Protein AF-0000000069709195 (afdb_homodimer)

Radius of gyration: 18.08 Å; Cα contacts (8 Å, |Δi|>4): 293; chains: 2; bounding box: 52×52×41 Å

Sequence (230 aa):
MSQQQRPNDVSIDAIPVDIANTQSGAVKPADVPEEIRSITRGLASDQPPTNPLVVLKAARWWYIHGKGGTDPAFRWAIEWARHLATDTPSDMNQFDEFLEYLVAVGFADEKAALRMSQQQRPNDVSIDAIPVDIANTQSGAVKPADVPEEIRSITRGLASDQPPTNPLVVLKAARWWYIHGKGGTDPAFRWAIEWARHLATDTPSDMNQFDEFLEYLVAVGFADEKAALR

InterPro domains:
  IPR058326 Domain of unknown function DUF8013 [PF26043] (1-73)

Structure (mmCIF, N/CA/C/O backbone):
data_AF-0000000069709195-model_v1
#
loop_
_entity.id
_entity.type
_entity.pdbx_description
1 polymer 'Uncharacterized protein'
#
loop_
_atom_site.group_PDB
_atom_site.id
_atom_site.type_symbol
_atom_site.label_atom_id
_atom_site.label_alt_id
_atom_site.label_comp_id
_atom_site.label_asym_id
_atom_site.label_entity_id
_atom_site.label_seq_id
_atom_site.pdbx_PDB_ins_code
_atom_site.Cartn_x
_atom_site.Cartn_y
_atom_site.Cartn_z
_atom_site.occupancy
_atom_site.B_iso_or_equiv
_atom_site.auth_seq_id
_atom_site.auth_comp_id
_atom_site.auth_asym_id
_atom_site.auth_atom_id
_atom_site.pdbx_PDB_model_num
ATOM 1 N N . MET A 1 1 ? 37 -2.057 -15.078 1 20.75 1 MET A N 1
ATOM 2 C CA . MET A 1 1 ? 36.656 -2.922 -13.953 1 20.75 1 MET A CA 1
ATOM 3 C C . MET A 1 1 ? 35.281 -2.58 -13.398 1 20.75 1 MET A C 1
ATOM 5 O O . MET A 1 1 ? 35.094 -1.525 -12.789 1 20.75 1 MET A O 1
ATOM 9 N N . SER A 1 2 ? 34.125 -2.74 -14.141 1 24.84 2 SER A N 1
ATOM 10 C CA . SER A 1 2 ? 32.812 -2.16 -14.211 1 24.84 2 SER A CA 1
ATOM 11 C C . SER A 1 2 ? 31.938 -2.621 -13.039 1 24.84 2 SER A C 1
ATOM 13 O O . SER A 1 2 ? 31.828 -3.82 -12.773 1 24.84 2 SER A O 1
ATOM 15 N N . GLN A 1 3 ? 31.922 -1.801 -11.969 1 25.95 3 GLN A N 1
ATOM 16 C CA . GLN A 1 3 ? 31.266 -2.102 -10.703 1 25.95 3 GLN A CA 1
ATOM 17 C C . GLN A 1 3 ? 29.828 -2.566 -10.922 1 25.95 3 GLN A C 1
ATOM 19 O O . GLN A 1 3 ? 29 -1.815 -11.438 1 25.95 3 GLN A O 1
ATOM 24 N N . GLN A 1 4 ? 29.578 -3.828 -11.359 1 25.08 4 GLN A N 1
ATOM 25 C CA . GLN A 1 4 ? 28.328 -4.531 -11.625 1 25.08 4 GLN A CA 1
ATOM 26 C C . GLN A 1 4 ? 27.359 -4.398 -10.445 1 25.08 4 GLN A C 1
ATOM 28 O O . GLN A 1 4 ? 27.703 -4.785 -9.32 1 25.08 4 GLN A O 1
ATOM 33 N N . GLN A 1 5 ? 26.656 -3.271 -10.398 1 29.88 5 GLN A N 1
ATOM 34 C CA . GLN A 1 5 ? 25.625 -3.023 -9.406 1 29.88 5 GLN A CA 1
ATOM 35 C C . GLN A 1 5 ? 24.75 -4.258 -9.203 1 29.88 5 GLN A C 1
ATOM 37 O O . GLN A 1 5 ? 24.25 -4.836 -10.164 1 29.88 5 GLN A O 1
ATOM 42 N N . ARG A 1 6 ? 25.172 -5.051 -8.234 1 29.48 6 ARG A N 1
ATOM 43 C CA . ARG A 1 6 ? 24.578 -6.328 -7.859 1 29.48 6 ARG A CA 1
ATOM 44 C C . ARG A 1 6 ? 23.062 -6.203 -7.719 1 29.48 6 ARG A C 1
ATOM 46 O O . ARG A 1 6 ? 22.562 -5.262 -7.094 1 29.48 6 ARG A O 1
ATOM 53 N N . PRO A 1 7 ? 22.312 -6.641 -8.695 1 30.48 7 PRO A N 1
ATOM 54 C CA . PRO A 1 7 ? 20.859 -6.629 -8.805 1 30.48 7 PRO A CA 1
ATOM 55 C C . PRO A 1 7 ? 20.172 -6.957 -7.488 1 30.48 7 PRO A C 1
ATOM 57 O O . PRO A 1 7 ? 18.938 -6.867 -7.391 1 30.48 7 PRO A O 1
ATOM 60 N N . ASN A 1 8 ? 20.812 -7.695 -6.625 1 29.67 8 ASN A N 1
ATOM 61 C CA . ASN A 1 8 ? 20.094 -8.375 -5.551 1 29.67 8 ASN A CA 1
ATOM 62 C C . ASN A 1 8 ? 19.641 -7.402 -4.469 1 29.67 8 ASN A C 1
ATOM 64 O O . ASN A 1 8 ? 19.078 -7.812 -3.451 1 29.67 8 ASN A O 1
ATOM 68 N N . ASP A 1 9 ? 20.375 -6.348 -4.273 1 30.09 9 ASP A N 1
ATOM 69 C CA . ASP A 1 9 ? 20.188 -5.652 -3.006 1 30.09 9 ASP A CA 1
ATOM 70 C C . ASP A 1 9 ? 18.828 -4.961 -2.955 1 30.09 9 ASP A C 1
ATOM 72 O O . ASP A 1 9 ? 18.703 -3.775 -3.273 1 30.09 9 ASP A O 1
ATOM 76 N N . VAL A 1 10 ? 17.922 -5.391 -3.717 1 30.78 10 VAL A N 1
ATOM 77 C CA . VAL A 1 10 ? 16.609 -4.805 -3.504 1 30.78 10 VAL A CA 1
ATOM 78 C C . VAL A 1 10 ? 16.266 -4.828 -2.016 1 30.78 10 VAL A C 1
ATOM 80 O O . VAL A 1 10 ? 16.109 -5.902 -1.425 1 30.78 10 VAL A O 1
ATOM 83 N N . SER A 1 11 ? 16.766 -4.027 -1.184 1 25.86 11 SER A N 1
ATOM 84 C CA . SER A 1 11 ? 16.578 -3.842 0.253 1 25.86 11 SER A CA 1
ATOM 85 C C . SER A 1 11 ? 15.102 -3.842 0.631 1 25.86 11 SER A C 1
ATOM 87 O O . SER A 1 11 ? 14.359 -2.93 0.259 1 25.86 11 SER A O 1
ATOM 89 N N . ILE A 1 12 ? 14.406 -4.988 0.585 1 34.91 12 ILE A N 1
ATOM 90 C CA . ILE A 1 12 ? 13.133 -5.191 1.258 1 34.91 12 ILE A CA 1
ATOM 91 C C . ILE A 1 12 ? 13.117 -4.43 2.582 1 34.91 12 ILE A C 1
ATOM 93 O O . ILE A 1 12 ? 13.969 -4.66 3.445 1 34.91 12 ILE A O 1
ATOM 97 N N . ASP A 1 13 ? 12.758 -3.215 2.609 1 36.62 13 ASP A N 1
ATOM 98 C CA . ASP A 1 13 ? 12.68 -2.359 3.789 1 36.62 13 ASP A CA 1
ATOM 99 C C . ASP A 1 13 ? 12.219 -3.152 5.012 1 36.62 13 ASP A C 1
ATOM 101 O O . ASP A 1 13 ? 11.219 -3.863 4.957 1 36.62 13 ASP A O 1
ATOM 105 N N . ALA A 1 14 ? 13.164 -3.545 5.766 1 39.56 14 ALA A N 1
ATOM 106 C CA . ALA A 1 14 ? 12.961 -4.199 7.055 1 39.56 14 ALA A CA 1
ATOM 107 C C . ALA A 1 14 ? 11.773 -3.59 7.801 1 39.56 14 ALA A C 1
ATOM 109 O O . ALA A 1 14 ? 11.703 -2.371 7.973 1 39.56 14 ALA A O 1
ATOM 110 N N . ILE A 1 15 ? 10.516 -4.133 7.547 1 41.97 15 ILE A N 1
ATOM 111 C CA . ILE A 1 15 ? 9.375 -3.744 8.367 1 41.97 15 ILE A CA 1
ATOM 112 C C . ILE A 1 15 ? 9.797 -3.648 9.836 1 41.97 15 ILE A C 1
ATOM 114 O O . ILE A 1 15 ? 10.297 -4.621 10.406 1 41.97 15 ILE 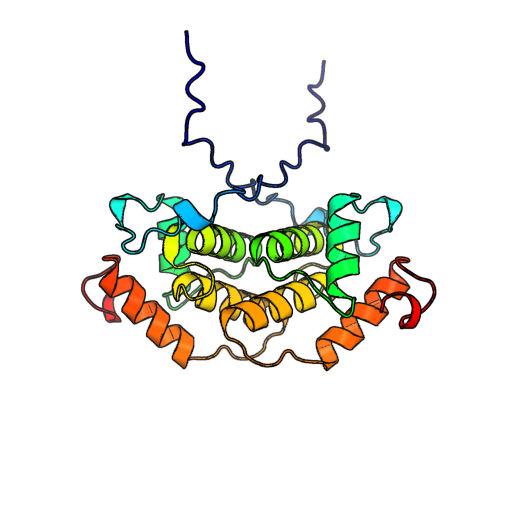A O 1
ATOM 118 N N . PRO A 1 16 ? 10.086 -2.561 10.422 1 41.94 16 PRO A N 1
ATOM 119 C CA . PRO A 1 16 ? 10.422 -2.516 11.844 1 41.94 16 PRO A CA 1
ATOM 120 C C . PRO A 1 16 ? 9.508 -3.398 12.695 1 41.94 16 PRO A C 1
ATOM 122 O O . PRO A 1 16 ? 8.289 -3.404 12.492 1 41.94 16 PRO A O 1
ATOM 125 N N . VAL A 1 17 ? 10.016 -4.469 13.156 1 38.22 17 VAL A N 1
ATOM 126 C CA . VAL A 1 17 ? 9.312 -5.355 14.07 1 38.22 17 VAL A CA 1
ATOM 127 C C . VAL A 1 17 ? 8.633 -4.535 15.164 1 38.22 17 VAL A C 1
ATOM 129 O O . VAL A 1 17 ? 7.539 -4.887 15.617 1 38.22 17 VAL A O 1
ATOM 132 N N . ASP A 1 18 ? 9.219 -3.523 15.703 1 40.22 18 ASP A N 1
ATOM 133 C CA . ASP A 1 18 ? 8.633 -2.908 16.891 1 40.22 18 ASP A CA 1
ATOM 134 C C . ASP A 1 18 ? 7.641 -1.809 16.516 1 40.22 18 ASP A C 1
ATOM 136 O O . ASP A 1 18 ? 7.938 -0.622 16.656 1 40.22 18 ASP A O 1
ATOM 140 N N . ILE A 1 19 ? 6.906 -2.092 15.57 1 46.69 19 ILE A N 1
ATOM 141 C CA . ILE A 1 19 ? 5.93 -1.142 15.047 1 46.69 19 ILE A CA 1
ATOM 142 C C . ILE A 1 19 ? 5.141 -0.525 16.203 1 46.69 19 ILE A C 1
ATOM 144 O O . ILE A 1 19 ? 4.832 0.668 16.172 1 46.69 19 ILE A O 1
ATOM 148 N N . ALA A 1 20 ? 4.895 -1.342 17.125 1 46.31 20 ALA A N 1
ATOM 149 C CA . ALA A 1 20 ? 3.994 -0.84 18.156 1 46.31 20 ALA A CA 1
ATOM 150 C C . ALA A 1 20 ? 4.57 0.402 18.828 1 46.31 20 ALA A C 1
ATOM 152 O O . ALA A 1 20 ? 3.824 1.289 19.25 1 46.31 20 ALA A O 1
ATOM 153 N N . ASN A 1 21 ? 5.848 0.324 18.938 1 43.84 21 ASN A N 1
ATOM 154 C CA . ASN A 1 21 ? 6.379 1.389 19.781 1 43.84 21 ASN A CA 1
ATOM 155 C C . ASN A 1 21 ? 6.52 2.697 19.016 1 43.84 21 ASN A C 1
ATOM 157 O O . ASN A 1 21 ? 6.801 3.742 19.594 1 43.84 21 ASN A O 1
ATOM 161 N N . THR A 1 22 ? 6.387 2.615 17.766 1 45.34 22 THR A N 1
ATOM 162 C CA . THR A 1 22 ? 6.598 3.859 17.031 1 45.34 22 THR A CA 1
ATOM 163 C C . THR A 1 22 ? 5.266 4.535 16.719 1 45.34 22 THR A C 1
ATOM 165 O O . THR A 1 22 ? 5.242 5.633 16.156 1 45.34 22 THR A O 1
ATOM 168 N N . GLN A 1 23 ? 4.234 3.781 16.781 1 51.38 23 GLN A N 1
ATOM 169 C CA . GLN A 1 23 ? 2.961 4.441 16.516 1 51.38 23 GLN A CA 1
ATOM 170 C C . GLN A 1 23 ? 2.725 5.59 17.484 1 51.38 23 GLN A C 1
ATOM 172 O O . GLN A 1 23 ? 2.537 5.367 18.688 1 51.38 23 GLN A O 1
ATOM 177 N N . SER A 1 24 ? 3.494 6.637 17.328 1 51.41 24 SER A N 1
ATOM 178 C CA . SER A 1 24 ? 3.355 7.762 18.25 1 51.41 24 SER A CA 1
ATOM 179 C C . SER A 1 24 ? 2.014 8.461 18.078 1 51.41 24 SER A C 1
ATOM 181 O O . SER A 1 24 ? 1.451 8.461 16.969 1 51.41 24 SER A O 1
ATOM 183 N N . GLY A 1 25 ? 1.113 8.344 19 1 56.28 25 GLY A N 1
ATOM 184 C CA . GLY A 1 25 ? -0.09 9.156 19.047 1 56.28 25 GLY A CA 1
ATOM 185 C C . GLY A 1 25 ? 0.083 10.523 18.422 1 56.28 25 GLY A C 1
ATOM 186 O O . GLY A 1 25 ? -0.773 10.969 17.656 1 56.28 25 GLY A O 1
ATOM 187 N N . ALA A 1 26 ? 1.078 11.312 18.609 1 72.38 26 ALA A N 1
ATOM 188 C CA . ALA A 1 26 ? 1.076 12.711 18.172 1 72.38 26 ALA A CA 1
ATOM 189 C C . ALA A 1 26 ? 2.229 12.984 17.203 1 72.38 26 ALA A C 1
ATOM 191 O O . ALA A 1 26 ? 3.365 13.195 17.641 1 72.38 26 ALA A O 1
ATOM 192 N N . VAL A 1 27 ? 2.084 12.734 15.906 1 84 27 VAL A N 1
ATOM 193 C CA . VAL A 1 27 ? 3.064 13.094 14.891 1 84 27 VAL A CA 1
ATOM 194 C C . VAL A 1 27 ? 3.139 14.617 14.766 1 84 27 VAL A C 1
ATOM 196 O O . VAL A 1 27 ? 2.109 15.289 14.68 1 84 27 VAL A O 1
ATOM 199 N N . LYS A 1 28 ? 4.371 15.055 14.914 1 85.25 28 LYS A N 1
ATOM 200 C CA . LYS A 1 28 ? 4.613 16.469 14.672 1 85.25 28 LYS A CA 1
ATOM 201 C C . LYS A 1 28 ? 5.156 16.703 13.266 1 85.25 28 LYS A C 1
ATOM 203 O O . LYS A 1 28 ? 5.918 15.883 12.75 1 85.25 28 LYS A O 1
ATOM 208 N N . PRO A 1 29 ? 4.711 17.781 12.578 1 83.38 29 PRO A N 1
ATOM 209 C CA . PRO A 1 29 ? 5.168 18.062 11.211 1 83.38 29 PRO A CA 1
ATOM 210 C C . PRO A 1 29 ? 6.688 18.047 11.086 1 83.38 29 PRO A C 1
ATOM 212 O O . PRO A 1 29 ? 7.219 17.609 10.055 1 83.38 29 PRO A O 1
ATOM 215 N N . ALA A 1 30 ? 7.316 18.484 12.133 1 85.38 30 ALA A N 1
ATOM 216 C CA . ALA A 1 30 ? 8.773 18.578 12.086 1 85.38 30 ALA A CA 1
ATOM 217 C C . ALA A 1 30 ? 9.406 17.188 12.039 1 85.38 30 ALA A C 1
ATOM 219 O O . ALA A 1 30 ? 10.547 17.031 11.602 1 85.38 30 ALA A O 1
ATOM 220 N N . ASP A 1 31 ? 8.672 16.203 12.43 1 86.88 31 ASP A N 1
ATOM 221 C CA . ASP A 1 31 ? 9.172 14.836 12.477 1 86.88 31 ASP A CA 1
ATOM 222 C C . ASP A 1 31 ? 8.984 14.133 11.133 1 86.88 31 ASP A C 1
ATOM 224 O O . ASP A 1 31 ? 9.562 13.078 10.891 1 86.88 31 ASP A O 1
ATOM 228 N N . VAL A 1 32 ? 8.227 14.758 10.328 1 92.56 32 VAL A N 1
ATOM 229 C CA . VAL A 1 32 ? 7.93 14.148 9.031 1 92.56 32 VAL A CA 1
ATOM 230 C C . VAL A 1 32 ? 9 14.547 8.016 1 92.56 32 VAL A C 1
ATOM 232 O O . VAL A 1 32 ? 9.18 15.734 7.73 1 92.56 32 VAL A O 1
ATOM 235 N N . PRO A 1 33 ? 9.711 13.586 7.516 1 94.88 33 PRO A N 1
ATOM 236 C CA . PRO A 1 33 ? 10.703 13.914 6.496 1 94.88 33 PRO A CA 1
ATOM 237 C C . PRO A 1 33 ? 10.117 14.703 5.332 1 94.88 33 PRO A C 1
ATOM 239 O O . PRO A 1 33 ? 8.961 14.492 4.953 1 94.88 33 PRO A O 1
ATOM 242 N N . GLU A 1 34 ? 10.953 15.508 4.758 1 94.56 34 GLU A N 1
ATOM 243 C CA . GLU A 1 34 ? 10.516 16.422 3.705 1 94.56 34 GLU A CA 1
ATOM 244 C C . GLU A 1 34 ? 9.844 15.656 2.562 1 94.56 34 GLU A C 1
ATOM 246 O O . GLU A 1 34 ? 8.812 16.078 2.047 1 94.56 34 GLU A O 1
ATOM 251 N N . GLU A 1 35 ? 10.438 14.57 2.127 1 95.81 35 GLU A N 1
ATOM 252 C CA . GLU A 1 35 ? 9.891 13.781 1.025 1 95.81 35 GLU A CA 1
ATOM 253 C C . GLU A 1 35 ? 8.484 13.289 1.344 1 95.81 35 GLU A C 1
ATOM 255 O O . GLU A 1 35 ? 7.594 13.352 0.495 1 95.81 35 GLU A O 1
ATOM 260 N N . ILE A 1 36 ? 8.266 12.859 2.539 1 96.94 36 ILE A N 1
ATOM 261 C CA . ILE A 1 36 ? 6.957 12.352 2.951 1 96.94 36 ILE A CA 1
ATOM 262 C C . ILE A 1 36 ? 5.969 13.508 3.051 1 96.94 36 ILE A C 1
ATOM 264 O O . ILE A 1 36 ? 4.801 13.367 2.678 1 96.94 36 ILE A O 1
ATOM 268 N N . ARG A 1 37 ? 6.457 14.594 3.605 1 96.12 37 ARG A N 1
ATOM 269 C CA . ARG A 1 37 ? 5.617 15.781 3.676 1 96.12 37 ARG A CA 1
ATOM 270 C C . ARG A 1 37 ? 5.117 16.188 2.293 1 96.12 37 ARG A C 1
ATOM 272 O O . ARG A 1 37 ? 3.938 16.484 2.115 1 96.12 37 ARG A O 1
ATOM 279 N N . SER A 1 38 ? 6.004 16.141 1.36 1 95.75 38 SER A N 1
ATOM 280 C CA . SER A 1 38 ? 5.652 16.531 -0.003 1 95.75 38 SER A CA 1
ATOM 281 C C . SER A 1 38 ? 4.617 15.578 -0.594 1 95.75 38 SER A C 1
ATOM 283 O O . SER A 1 38 ? 3.631 16.016 -1.188 1 95.75 38 SER A O 1
ATOM 285 N N . ILE A 1 39 ? 4.812 14.297 -0.456 1 97.56 39 ILE A N 1
ATOM 286 C CA . ILE A 1 39 ? 3.873 13.305 -0.977 1 97.56 39 ILE A CA 1
ATOM 287 C C . ILE A 1 39 ? 2.516 13.484 -0.301 1 97.56 39 ILE A C 1
ATOM 289 O O . ILE A 1 39 ? 1.475 13.422 -0.96 1 97.56 39 ILE A O 1
ATOM 293 N N . THR A 1 40 ? 2.566 13.703 0.988 1 97.5 40 THR A N 1
ATOM 294 C CA . THR A 1 40 ? 1.339 13.836 1.767 1 97.5 40 THR A CA 1
ATOM 295 C C . THR A 1 40 ? 0.543 15.062 1.319 1 97.5 40 THR A C 1
ATOM 297 O O . THR A 1 40 ? -0.673 14.984 1.136 1 97.5 40 THR A O 1
ATOM 300 N N . ARG A 1 41 ? 1.206 16.141 1.16 1 96.62 41 ARG A N 1
ATOM 301 C CA . ARG A 1 41 ? 0.539 17.328 0.64 1 96.62 41 ARG A CA 1
ATOM 302 C C . ARG A 1 41 ? -0.026 17.078 -0.753 1 96.62 41 ARG A C 1
ATOM 304 O O . ARG A 1 41 ? -1.114 17.547 -1.084 1 96.62 41 ARG A O 1
ATOM 311 N N . GLY A 1 42 ? 0.756 16.391 -1.577 1 97.88 42 GLY A N 1
ATOM 312 C CA . GLY A 1 42 ? 0.257 16 -2.887 1 97.88 42 GLY A CA 1
ATOM 313 C C . GLY A 1 42 ? -1.035 15.219 -2.82 1 97.88 42 GLY A C 1
ATOM 314 O O . GLY A 1 42 ? -1.951 15.445 -3.613 1 97.88 42 GLY A O 1
ATOM 315 N N . LEU A 1 43 ? -1.136 14.305 -1.89 1 98.44 43 LEU A N 1
ATOM 316 C CA . LEU A 1 43 ? -2.318 13.469 -1.718 1 98.44 43 LEU A CA 1
ATOM 317 C C . LEU A 1 43 ? -3.531 14.312 -1.344 1 98.44 43 LEU A C 1
ATOM 319 O O . LEU A 1 43 ? -4.672 13.906 -1.58 1 98.44 43 LEU A O 1
ATOM 323 N N . ALA A 1 44 ? -3.305 15.438 -0.73 1 97.94 44 ALA A N 1
ATOM 324 C CA . ALA A 1 44 ? -4.379 16.328 -0.297 1 97.94 44 ALA A CA 1
ATOM 325 C C . ALA A 1 44 ? -4.754 17.312 -1.399 1 97.94 44 ALA A C 1
ATOM 327 O O . ALA A 1 44 ? -5.801 17.969 -1.33 1 97.94 44 ALA A O 1
ATOM 328 N N . SER A 1 45 ? -3.965 17.406 -2.389 1 96.31 45 SER A N 1
ATOM 329 C CA . SER A 1 45 ? -4.113 18.453 -3.395 1 96.31 45 SER A CA 1
ATOM 330 C C . SER A 1 45 ? -5.074 18.031 -4.5 1 96.31 45 SER A C 1
ATOM 332 O O . SER A 1 45 ? -5.594 16.906 -4.48 1 96.31 45 SER A O 1
ATOM 334 N N . ASP A 1 46 ? -5.285 18.906 -5.473 1 94.19 46 ASP A N 1
ATOM 335 C CA . ASP A 1 46 ? -6.152 18.641 -6.617 1 94.19 46 ASP A CA 1
ATOM 336 C C . ASP A 1 46 ? -5.453 17.75 -7.637 1 94.19 46 ASP A C 1
ATOM 338 O O . ASP A 1 46 ? -6.094 17.203 -8.539 1 94.19 46 ASP A O 1
ATOM 342 N N . GLN A 1 47 ? -4.246 17.594 -7.566 1 94.88 47 GLN A N 1
ATOM 343 C CA . GLN A 1 47 ? -3.457 16.75 -8.469 1 94.88 47 GLN A CA 1
ATOM 344 C C . GLN A 1 47 ? -2.613 15.75 -7.688 1 94.88 47 GLN A C 1
ATOM 346 O O . GLN A 1 47 ? -1.384 15.836 -7.684 1 94.88 47 GLN A O 1
ATOM 351 N N . PRO A 1 48 ? -3.191 14.82 -7.156 1 97.06 48 PRO A N 1
ATOM 352 C CA . PRO A 1 48 ? -2.455 13.844 -6.348 1 97.06 48 PRO A CA 1
ATOM 353 C C . PRO A 1 48 ? -1.509 12.984 -7.18 1 97.06 48 PRO A C 1
ATOM 355 O O . PRO A 1 48 ? -1.647 12.906 -8.406 1 97.06 48 PRO A O 1
ATOM 358 N N . PRO A 1 49 ? -0.501 12.359 -6.465 1 96.62 49 PRO A N 1
ATOM 359 C CA . PRO A 1 49 ? 0.432 11.492 -7.184 1 96.62 49 PRO A CA 1
ATOM 360 C C . PRO A 1 49 ? -0.27 10.344 -7.918 1 96.62 49 PRO A C 1
ATOM 362 O O . PRO A 1 49 ? -1.236 9.781 -7.398 1 96.62 49 PRO A O 1
ATOM 365 N N . THR A 1 50 ? 0.247 10.031 -9.055 1 96.25 50 THR A N 1
ATOM 366 C CA . THR A 1 50 ? -0.366 8.969 -9.852 1 96.25 50 THR A CA 1
ATOM 367 C C . THR A 1 50 ? 0.539 7.742 -9.914 1 96.25 50 THR A C 1
ATOM 369 O O . THR A 1 50 ? 0.176 6.723 -10.5 1 96.25 50 THR A O 1
ATOM 372 N N . ASN A 1 51 ? 1.688 7.82 -9.359 1 96.12 51 ASN A N 1
ATOM 373 C CA . ASN A 1 51 ? 2.57 6.668 -9.219 1 96.12 51 ASN A CA 1
ATOM 374 C C . ASN A 1 51 ? 2.309 5.914 -7.918 1 96.12 51 ASN A C 1
ATOM 376 O O . ASN A 1 51 ? 2.613 6.414 -6.836 1 96.12 51 ASN A O 1
ATOM 380 N N . PRO A 1 52 ? 1.843 4.742 -8.008 1 96.81 52 PRO A N 1
ATOM 381 C CA . PRO A 1 52 ? 1.476 4.012 -6.793 1 96.81 52 PRO A CA 1
ATOM 382 C C . PRO A 1 52 ? 2.662 3.783 -5.859 1 96.81 52 PRO A C 1
ATOM 384 O O . PRO A 1 52 ? 2.49 3.721 -4.641 1 96.81 52 PRO A O 1
ATOM 387 N N . LEU A 1 53 ? 3.836 3.756 -6.375 1 96.75 53 LEU A N 1
ATOM 388 C CA . LEU A 1 53 ? 4.996 3.516 -5.523 1 96.75 53 LEU A CA 1
ATOM 389 C C . LEU A 1 53 ? 5.25 4.699 -4.602 1 96.75 53 LEU A C 1
ATOM 391 O O . LEU A 1 53 ? 5.645 4.52 -3.445 1 96.75 53 LEU A O 1
ATOM 395 N N . VAL A 1 54 ? 5.062 5.844 -5.133 1 96.25 54 VAL A N 1
ATOM 396 C CA . VAL A 1 54 ? 5.184 7.059 -4.336 1 96.25 54 VAL A CA 1
ATOM 397 C C . VAL A 1 54 ? 4.109 7.074 -3.248 1 96.25 54 VAL A C 1
ATOM 399 O O . VAL A 1 54 ? 4.395 7.387 -2.09 1 96.25 54 VAL A O 1
ATOM 402 N N . VAL A 1 55 ? 2.934 6.68 -3.615 1 97.88 55 VAL A N 1
ATOM 403 C CA . VAL A 1 55 ? 1.801 6.641 -2.695 1 97.88 55 VAL A CA 1
ATOM 404 C C . VAL A 1 55 ? 2.068 5.617 -1.593 1 97.88 55 VAL A C 1
ATOM 406 O O . VAL A 1 55 ? 1.854 5.898 -0.411 1 97.88 55 VAL A O 1
ATOM 409 N N . LEU A 1 56 ? 2.621 4.492 -1.949 1 97.88 56 LEU A N 1
ATOM 410 C CA . LEU A 1 56 ? 2.879 3.426 -0.988 1 97.88 56 LEU A CA 1
ATOM 411 C C . LEU A 1 56 ? 4.012 3.811 -0.042 1 97.88 56 LEU A C 1
ATOM 4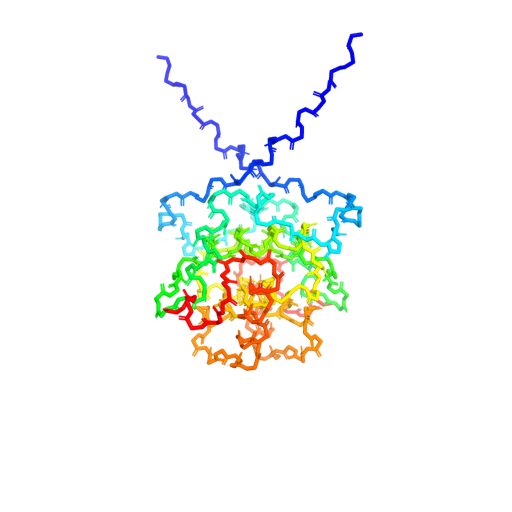13 O O . LEU A 1 56 ? 4.031 3.385 1.115 1 97.88 56 LEU A O 1
ATOM 417 N N . LYS A 1 57 ? 4.871 4.633 -0.519 1 96.25 57 LYS A N 1
ATOM 418 C CA . LYS A 1 57 ? 5.922 5.145 0.356 1 96.25 57 LYS A CA 1
ATOM 419 C C . LYS A 1 57 ? 5.332 5.953 1.508 1 96.25 57 LYS A C 1
ATOM 421 O O . LYS A 1 57 ? 5.715 5.766 2.664 1 96.25 57 LYS A O 1
ATOM 426 N N . ALA A 1 58 ? 4.441 6.789 1.182 1 97.12 58 ALA A N 1
ATOM 427 C CA . ALA A 1 58 ? 3.758 7.562 2.215 1 97.12 58 ALA A CA 1
ATOM 428 C C . ALA A 1 58 ? 2.93 6.656 3.121 1 97.12 58 ALA A C 1
ATOM 430 O O . ALA A 1 58 ? 2.934 6.82 4.344 1 97.12 58 ALA A O 1
ATOM 431 N N . ALA A 1 59 ? 2.23 5.699 2.51 1 98 59 ALA A N 1
ATOM 432 C CA . ALA A 1 59 ? 1.423 4.766 3.291 1 98 59 ALA A CA 1
ATOM 433 C C . ALA A 1 59 ? 2.268 4.059 4.348 1 98 59 ALA A C 1
ATOM 435 O O . ALA A 1 59 ? 1.89 4.004 5.52 1 98 59 ALA A O 1
ATOM 436 N N . ARG A 1 60 ? 3.352 3.635 3.947 1 96.31 60 ARG A N 1
ATOM 437 C CA . ARG A 1 60 ? 4.227 2.912 4.863 1 96.31 60 ARG A CA 1
ATOM 438 C C . ARG A 1 60 ? 4.691 3.814 6.004 1 96.31 60 ARG A C 1
ATOM 440 O O . ARG A 1 60 ? 4.672 3.41 7.168 1 96.31 60 ARG A O 1
ATOM 447 N N . TRP A 1 61 ? 5.172 4.953 5.68 1 95.75 61 TRP A N 1
ATOM 448 C CA . TRP A 1 61 ? 5.664 5.855 6.715 1 95.75 61 TRP A CA 1
ATOM 449 C C . TRP A 1 61 ? 4.578 6.16 7.738 1 95.75 61 TRP A C 1
ATOM 451 O O . TRP A 1 61 ? 4.809 6.074 8.945 1 95.75 61 TRP A O 1
ATOM 461 N N . TRP A 1 62 ? 3.398 6.496 7.234 1 96 62 TRP A N 1
ATOM 462 C CA . TRP A 1 62 ? 2.32 6.906 8.133 1 96 62 TRP A CA 1
ATOM 463 C C . TRP A 1 62 ? 1.819 5.727 8.953 1 96 62 TRP A C 1
ATOM 465 O O . TRP A 1 62 ? 1.389 5.898 10.102 1 96 62 TRP A O 1
ATOM 475 N N . TYR A 1 63 ? 1.892 4.539 8.391 1 95.81 63 TYR A N 1
ATOM 476 C CA . TYR A 1 63 ? 1.548 3.369 9.188 1 95.81 63 TYR A CA 1
ATOM 477 C C . TYR A 1 63 ? 2.512 3.203 10.359 1 95.81 63 TYR A C 1
ATOM 479 O O . TYR A 1 63 ? 2.09 2.949 11.484 1 95.81 63 TYR A O 1
ATOM 487 N N . ILE A 1 64 ? 3.766 3.367 10.086 1 93.88 64 ILE A N 1
ATOM 488 C CA . ILE A 1 64 ? 4.816 3.098 11.062 1 93.88 64 ILE A CA 1
ATOM 489 C C . ILE A 1 64 ? 4.84 4.203 12.117 1 93.88 64 ILE A C 1
ATOM 491 O O . ILE A 1 64 ? 4.973 3.926 13.312 1 93.88 64 ILE A O 1
ATOM 495 N N . HIS A 1 65 ? 4.648 5.43 11.734 1 92.81 65 HIS A N 1
ATOM 496 C CA . HIS A 1 65 ? 4.949 6.543 12.625 1 92.81 65 HIS A CA 1
ATOM 497 C C . HIS A 1 65 ? 3.674 7.227 13.109 1 92.81 65 HIS A C 1
ATOM 499 O O . HIS A 1 65 ? 3.703 7.996 14.07 1 92.81 65 HIS A O 1
ATOM 505 N N . GLY A 1 66 ? 2.674 6.977 12.305 1 93.75 66 GLY A N 1
ATOM 506 C CA . GLY A 1 66 ? 1.406 7.574 12.703 1 93.75 66 GLY A CA 1
ATOM 507 C C . GLY A 1 66 ? 0.582 6.684 13.609 1 93.75 66 GLY A C 1
ATOM 508 O O . GLY A 1 66 ? 1.091 6.164 14.602 1 93.75 66 GLY A O 1
ATOM 509 N N . LYS A 1 67 ? -0.708 6.531 13.305 1 92.56 67 LYS A N 1
ATOM 510 C CA . LYS A 1 67 ? -1.654 5.836 14.172 1 92.56 67 LYS A CA 1
ATOM 511 C C . LYS A 1 67 ? -1.875 4.402 13.711 1 92.56 67 LYS A C 1
ATOM 513 O O . LYS A 1 67 ? -2.91 3.801 14 1 92.56 67 LYS A O 1
ATOM 518 N N . GLY A 1 68 ? -0.989 3.889 12.898 1 93.25 68 GLY A N 1
ATOM 519 C CA . GLY A 1 68 ? -1.155 2.529 12.406 1 93.25 68 GLY A CA 1
ATOM 520 C C . GLY A 1 68 ? -2.252 2.398 11.367 1 93.25 68 GLY A C 1
ATOM 521 O O . GLY A 1 68 ? -2.375 3.24 10.477 1 93.25 68 GLY A O 1
ATOM 522 N N . GLY A 1 69 ? -3.006 1.369 11.438 1 93.19 69 GLY A N 1
ATOM 523 C CA . GLY A 1 69 ? -4.043 1.097 10.453 1 93.19 69 GLY A CA 1
ATOM 524 C C . GLY A 1 69 ? -5.172 2.109 10.484 1 93.19 69 GLY A C 1
ATOM 525 O O . GLY A 1 69 ? -5.875 2.293 9.484 1 93.19 69 GLY A O 1
ATOM 526 N N . THR A 1 70 ? -5.281 2.758 11.602 1 93.69 70 THR A N 1
ATOM 527 C CA . THR A 1 70 ? -6.371 3.719 11.742 1 93.69 70 THR A CA 1
ATOM 528 C C . THR A 1 70 ? -5.914 5.121 11.352 1 93.69 70 THR A C 1
ATOM 530 O O . THR A 1 70 ? -6.703 6.066 11.375 1 93.69 70 THR A O 1
ATOM 533 N N . ASP A 1 71 ? -4.637 5.266 11 1 96.25 71 ASP A N 1
ATOM 534 C CA . ASP A 1 71 ? -4.125 6.574 10.602 1 96.25 71 ASP A CA 1
ATOM 535 C C . ASP A 1 71 ? -4.836 7.086 9.359 1 96.25 71 ASP A C 1
ATOM 537 O O . ASP A 1 71 ? -4.844 6.422 8.32 1 96.25 71 ASP A O 1
ATOM 541 N N . PRO A 1 72 ? -5.414 8.211 9.438 1 97.12 72 PRO A N 1
ATOM 542 C CA . PRO A 1 72 ? -6.176 8.695 8.281 1 97.12 72 PRO A CA 1
ATOM 543 C C . PRO A 1 72 ? -5.305 8.922 7.051 1 97.12 72 PRO A C 1
ATOM 545 O O . PRO A 1 72 ? -5.773 8.75 5.922 1 97.12 72 PRO A O 1
ATOM 548 N N . ALA A 1 73 ? -4.066 9.312 7.301 1 97.56 73 A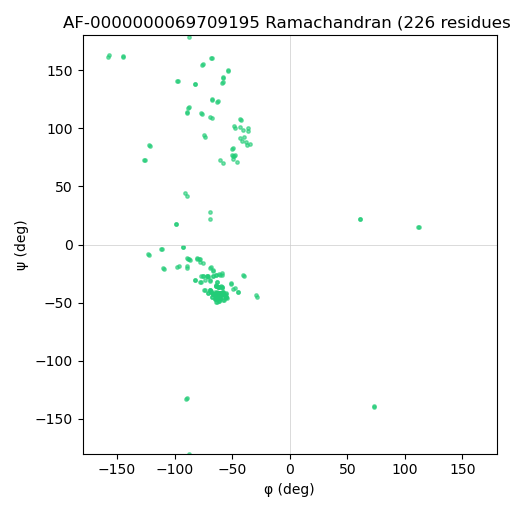LA A N 1
ATOM 549 C CA . ALA A 1 73 ? -3.174 9.484 6.156 1 97.56 73 ALA A CA 1
ATOM 550 C C . ALA A 1 73 ? -2.838 8.141 5.516 1 97.56 73 ALA A C 1
ATOM 552 O O . ALA A 1 73 ? -2.777 8.023 4.289 1 97.56 73 ALA A O 1
ATOM 553 N N . PHE A 1 74 ? -2.637 7.141 6.293 1 97.88 74 PHE A N 1
ATOM 554 C CA . PHE A 1 74 ? -2.443 5.789 5.773 1 97.88 74 PHE A CA 1
ATOM 555 C C . PHE A 1 74 ? -3.674 5.324 5.008 1 97.88 74 PHE A C 1
ATOM 557 O O . PHE A 1 74 ? -3.566 4.859 3.871 1 97.88 74 PHE A O 1
ATOM 564 N N . ARG A 1 75 ? -4.816 5.5 5.641 1 98.25 75 ARG A N 1
ATOM 565 C CA . ARG A 1 75 ? -6.062 5.039 5.035 1 98.25 75 ARG A CA 1
ATOM 566 C C . ARG A 1 75 ? -6.316 5.734 3.701 1 98.25 75 ARG A C 1
ATOM 568 O O . ARG A 1 75 ? -6.688 5.086 2.721 1 98.25 75 ARG A O 1
ATOM 575 N N . TRP A 1 76 ? -6.066 7.004 3.662 1 98.38 76 TRP A N 1
ATOM 576 C CA . TRP A 1 76 ? -6.285 7.727 2.414 1 98.38 76 TRP A CA 1
ATOM 577 C C . TRP A 1 76 ? -5.281 7.297 1.352 1 98.38 76 TRP A C 1
ATOM 579 O O . TRP A 1 76 ? -5.633 7.152 0.179 1 98.38 76 TRP A O 1
ATOM 589 N N . ALA A 1 77 ? -4.02 7.102 1.761 1 98.56 77 ALA A N 1
ATOM 590 C CA . ALA A 1 77 ? -3.023 6.641 0.798 1 98.56 77 ALA A CA 1
ATOM 591 C C . ALA A 1 77 ? -3.434 5.305 0.183 1 98.56 77 ALA A C 1
ATOM 593 O O . ALA A 1 77 ? -3.316 5.109 -1.028 1 98.56 77 ALA A O 1
ATOM 594 N N . ILE A 1 78 ? -3.918 4.43 0.999 1 98.38 78 ILE A N 1
ATOM 595 C CA . ILE A 1 78 ? -4.348 3.123 0.509 1 98.38 78 ILE A CA 1
ATOM 596 C C . ILE A 1 78 ? -5.559 3.287 -0.406 1 98.38 78 ILE A C 1
ATOM 598 O O . ILE A 1 78 ? -5.637 2.652 -1.462 1 98.38 78 ILE A O 1
ATOM 602 N N . GLU A 1 79 ? -6.492 4.129 -0.018 1 98 79 GLU A N 1
ATOM 603 C CA . GLU A 1 79 ? -7.664 4.41 -0.845 1 98 79 GLU A CA 1
ATOM 604 C C . GLU A 1 79 ? -7.258 4.98 -2.201 1 98 79 GLU A C 1
ATOM 606 O O . GLU A 1 79 ? -7.809 4.59 -3.234 1 98 79 GLU A O 1
ATOM 611 N N . TRP A 1 80 ? -6.355 5.852 -2.191 1 98.06 80 TRP A N 1
ATOM 612 C CA . TRP A 1 80 ? -5.898 6.449 -3.441 1 98.06 80 TRP A CA 1
ATOM 613 C C . TRP A 1 80 ? -5.188 5.422 -4.312 1 98.06 80 TRP A C 1
ATOM 615 O O . TRP A 1 80 ? -5.375 5.395 -5.531 1 98.06 80 TRP A O 1
ATOM 625 N N . ALA A 1 81 ? -4.336 4.578 -3.705 1 97.81 81 ALA A N 1
ATOM 626 C CA . ALA A 1 81 ? -3.691 3.506 -4.457 1 97.81 81 ALA A CA 1
ATOM 627 C C . ALA A 1 81 ? -4.727 2.59 -5.102 1 97.81 81 ALA A C 1
ATOM 629 O O . ALA A 1 81 ? -4.547 2.145 -6.238 1 97.81 81 ALA A O 1
ATOM 630 N N . ARG A 1 82 ? -5.773 2.297 -4.371 1 96.94 82 ARG A N 1
ATOM 631 C CA . ARG A 1 82 ? -6.852 1.479 -4.91 1 96.94 82 ARG A CA 1
ATOM 632 C C . ARG A 1 82 ? -7.488 2.146 -6.129 1 96.94 82 ARG A C 1
ATOM 634 O O . ARG A 1 82 ? -7.746 1.489 -7.141 1 96.94 82 ARG A O 1
ATOM 641 N N . HIS A 1 83 ? -7.754 3.42 -5.949 1 96.31 83 HIS A N 1
ATOM 642 C CA . HIS A 1 83 ? -8.312 4.188 -7.055 1 96.31 83 HIS A CA 1
ATOM 643 C C . HIS A 1 83 ? -7.41 4.117 -8.281 1 96.31 83 HIS A C 1
ATOM 645 O O . HIS A 1 83 ? -7.883 3.875 -9.398 1 96.31 83 HIS A O 1
ATOM 651 N N . LEU A 1 84 ? -6.141 4.25 -8.07 1 96.81 84 LEU A N 1
ATOM 652 C CA . LEU A 1 84 ? -5.195 4.211 -9.18 1 96.81 84 LEU A CA 1
ATOM 653 C C . LEU A 1 84 ? -5.203 2.842 -9.852 1 96.81 84 LEU A C 1
ATO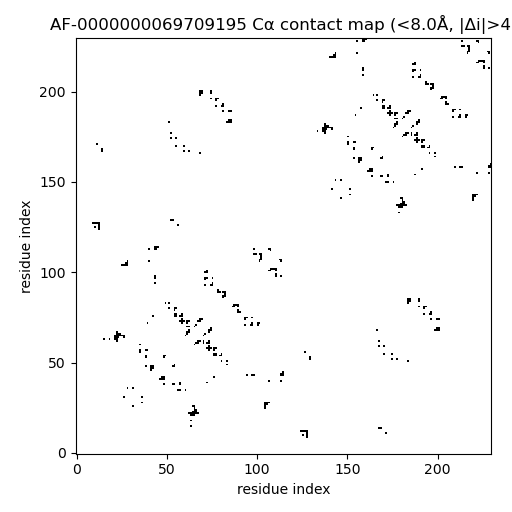M 655 O O . LEU A 1 84 ? -5.078 2.744 -11.078 1 96.81 84 LEU A O 1
ATOM 659 N N . ALA A 1 85 ? -5.375 1.814 -9.047 1 94.75 85 ALA A N 1
ATOM 660 C CA . ALA A 1 85 ? -5.234 0.448 -9.547 1 94.75 85 ALA A CA 1
ATOM 661 C C . ALA A 1 85 ? -6.512 -0.025 -10.227 1 94.75 85 ALA A C 1
ATOM 663 O O . ALA A 1 85 ? -6.469 -0.847 -11.148 1 94.75 85 ALA A O 1
ATOM 664 N N . THR A 1 86 ? -7.656 0.446 -9.812 1 94.31 86 THR A N 1
ATOM 665 C CA . THR A 1 86 ? -8.906 -0.168 -10.242 1 94.31 86 THR A CA 1
ATOM 666 C C . THR A 1 86 ? -9.805 0.863 -10.914 1 94.31 86 THR A C 1
ATOM 668 O O . THR A 1 86 ? -10.867 0.52 -11.438 1 94.31 86 THR A O 1
ATOM 671 N N . ASP A 1 87 ? -9.445 2.111 -10.875 1 91.56 87 ASP A N 1
ATOM 672 C CA . ASP A 1 87 ? -10.242 3.213 -11.398 1 91.56 87 ASP A CA 1
ATOM 673 C C . ASP A 1 87 ? -11.586 3.303 -10.688 1 91.56 87 ASP A C 1
ATOM 675 O O . ASP A 1 87 ? -12.594 3.693 -11.289 1 91.56 87 ASP A O 1
ATOM 679 N N . THR A 1 88 ? -11.617 2.729 -9.477 1 92.12 88 THR A N 1
ATOM 680 C CA . THR A 1 88 ? -12.805 2.873 -8.641 1 92.12 88 THR A CA 1
ATOM 681 C C . THR A 1 88 ? -12.789 4.211 -7.902 1 92.12 88 THR A C 1
ATOM 683 O O . THR A 1 88 ? -11.75 4.633 -7.391 1 92.12 88 THR A O 1
ATOM 686 N N . PRO A 1 89 ? -13.977 4.863 -7.855 1 93 89 PRO A N 1
ATOM 687 C CA . PRO A 1 89 ? -14 6.141 -7.141 1 93 89 PRO A CA 1
ATOM 688 C C . PRO A 1 89 ? -13.57 6.012 -5.684 1 93 89 PRO A C 1
ATOM 690 O O . PRO A 1 89 ? -13.906 5.027 -5.023 1 93 89 PRO A O 1
ATOM 693 N N . SER A 1 90 ? -12.828 6.953 -5.285 1 93.62 90 SER A N 1
ATOM 694 C CA . SER A 1 90 ? -12.359 6.969 -3.902 1 93.62 90 SER A CA 1
ATOM 695 C C . SER A 1 90 ? -13.469 7.395 -2.947 1 93.62 90 SER A C 1
ATOM 697 O O . SER A 1 90 ? -14.414 8.07 -3.35 1 93.62 90 SER A O 1
ATOM 699 N N . ASP A 1 91 ? -13.32 6.957 -1.692 1 93.12 91 ASP A N 1
ATOM 700 C CA . ASP A 1 91 ? -14.258 7.336 -0.64 1 93.12 91 ASP A CA 1
ATOM 701 C C . ASP A 1 91 ? -13.992 8.758 -0.152 1 93.12 91 ASP A C 1
ATOM 703 O O . ASP A 1 91 ? -13.039 9 0.585 1 93.12 91 ASP A O 1
ATOM 707 N N . MET A 1 92 ? -14.898 9.641 -0.403 1 92.69 92 MET A N 1
ATOM 708 C CA . MET A 1 92 ? -14.695 11.062 -0.114 1 92.69 92 MET A CA 1
ATOM 709 C C . MET A 1 92 ? -14.734 11.32 1.389 1 92.69 92 MET A C 1
ATOM 711 O O . MET A 1 92 ? -14.203 12.328 1.864 1 92.69 92 MET A O 1
ATOM 715 N N . ASN A 1 93 ? -15.469 10.461 2.127 1 95.31 93 ASN A N 1
ATOM 716 C CA . ASN A 1 93 ? -15.445 10.586 3.58 1 95.31 93 ASN A CA 1
ATOM 717 C C . ASN A 1 93 ? -14.039 10.367 4.141 1 95.31 93 ASN A C 1
ATOM 719 O O . ASN A 1 93 ? -13.625 11.055 5.07 1 95.31 93 ASN A O 1
ATOM 723 N N . GLN A 1 94 ? -13.359 9.406 3.623 1 95.81 94 GLN A N 1
ATOM 724 C CA . GLN A 1 94 ? -11.977 9.164 4.035 1 95.81 94 GLN A CA 1
ATOM 725 C C . GLN A 1 94 ? -11.086 10.352 3.701 1 95.81 94 GLN A C 1
ATOM 727 O O . GLN A 1 94 ? -10.156 10.672 4.449 1 95.81 94 GLN A O 1
ATOM 732 N N . PHE A 1 95 ? -11.344 11 2.549 1 97.94 95 PHE A N 1
ATOM 733 C CA . PHE A 1 95 ? -10.57 12.172 2.164 1 97.94 95 PHE A CA 1
ATOM 734 C C . PHE A 1 95 ? -10.766 13.305 3.166 1 97.94 95 PHE A C 1
ATOM 736 O O . PHE A 1 95 ? -9.797 13.945 3.584 1 97.94 95 PHE A O 1
ATOM 743 N N . ASP A 1 96 ? -11.992 13.508 3.523 1 97.44 96 ASP A N 1
ATOM 744 C CA . ASP A 1 96 ? -12.289 14.562 4.488 1 97.44 96 ASP A CA 1
ATOM 745 C C . ASP A 1 96 ? -11.586 14.305 5.816 1 97.44 96 ASP A C 1
ATOM 747 O O . ASP A 1 96 ? -11.008 15.219 6.41 1 97.44 96 ASP A O 1
ATOM 751 N N . GLU A 1 97 ? -11.648 13.07 6.328 1 97.56 97 GLU A N 1
ATOM 752 C CA . GLU A 1 97 ? -10.953 12.703 7.555 1 97.56 97 GLU A CA 1
ATOM 753 C C . GLU A 1 97 ? -9.445 12.93 7.422 1 97.56 97 GLU A C 1
ATOM 755 O O . GLU A 1 97 ? -8.797 13.359 8.375 1 97.56 97 GLU A O 1
ATOM 760 N N . PHE A 1 98 ? -8.953 12.672 6.262 1 98.25 98 PHE A N 1
ATOM 761 C CA . PHE A 1 98 ? -7.543 12.867 5.957 1 98.25 98 PHE A CA 1
ATOM 762 C C . PHE A 1 98 ? -7.176 14.344 6.035 1 98.25 98 PHE A C 1
ATOM 764 O O . PHE A 1 98 ? -6.195 14.711 6.688 1 98.25 98 PHE A O 1
ATOM 771 N N . LEU A 1 99 ? -7.941 15.188 5.461 1 98.25 99 LEU A N 1
ATOM 772 C CA . LEU A 1 99 ? -7.676 16.625 5.508 1 98.25 99 LEU A CA 1
ATOM 773 C C . LEU A 1 99 ? -7.738 17.141 6.941 1 98.25 99 LEU A C 1
ATOM 775 O O . LEU A 1 99 ? -6.879 17.922 7.359 1 98.25 99 LEU A O 1
ATOM 779 N N . GLU A 1 100 ? -8.766 16.703 7.641 1 97.44 100 GLU A N 1
ATOM 780 C CA . GLU A 1 100 ? -8.883 17.094 9.039 1 97.44 100 GLU A CA 1
ATOM 781 C C . GLU A 1 100 ? -7.656 16.672 9.844 1 97.44 100 GLU A C 1
ATOM 783 O O . GLU A 1 100 ? -7.156 17.438 10.672 1 97.44 100 GLU A O 1
ATOM 788 N N . TYR A 1 101 ? -7.215 15.508 9.586 1 97 101 TYR A N 1
ATOM 789 C CA . TYR A 1 101 ? -6.043 14.977 10.266 1 97 101 TYR A CA 1
ATOM 790 C C . TYR A 1 101 ? -4.801 15.805 9.953 1 97 101 TYR A C 1
ATOM 792 O O . TYR A 1 101 ? -3.996 16.094 10.844 1 97 101 TYR A O 1
ATOM 800 N N . LEU A 1 102 ? -4.625 16.203 8.688 1 96.81 102 LEU A N 1
ATOM 801 C CA . LEU A 1 102 ? -3.457 16.984 8.305 1 96.81 102 LEU A CA 1
ATOM 802 C C . LEU A 1 102 ? -3.459 18.344 9.008 1 96.81 102 LEU A C 1
ATOM 804 O O . LEU A 1 102 ? -2.402 18.844 9.398 1 96.81 102 LEU A O 1
ATOM 808 N N . VAL A 1 103 ? -4.594 18.844 9.172 1 95.75 103 VAL A N 1
ATOM 809 C CA . VAL A 1 103 ? -4.703 20.094 9.914 1 95.75 103 VAL A CA 1
ATOM 810 C C . VAL A 1 103 ? -4.328 19.859 11.375 1 95.75 103 VAL A C 1
ATOM 812 O O . VAL A 1 103 ? -3.555 20.641 11.953 1 95.75 103 VAL A O 1
ATOM 815 N N . ALA A 1 104 ? -4.824 18.797 11.969 1 93.88 104 ALA A N 1
ATOM 816 C CA . ALA A 1 104 ? -4.555 18.484 13.367 1 93.88 104 ALA A CA 1
ATOM 817 C C . ALA A 1 104 ? -3.064 18.266 13.602 1 93.88 104 ALA A C 1
ATOM 819 O O . ALA A 1 104 ? -2.527 18.641 14.648 1 93.88 104 ALA A O 1
ATOM 820 N N . VAL A 1 105 ? -2.391 17.672 12.641 1 93.38 105 VAL A N 1
ATOM 821 C CA . VAL A 1 105 ? -0.969 17.359 12.75 1 93.38 105 VAL A CA 1
ATOM 822 C C . VAL A 1 105 ? -0.144 18.625 12.539 1 93.38 105 VAL A C 1
ATOM 824 O O . VAL A 1 105 ? 1.011 18.703 12.961 1 93.38 105 VAL A O 1
ATOM 827 N N . GLY A 1 106 ? -0.721 19.594 11.773 1 92.75 106 GLY A N 1
ATOM 828 C CA . GLY A 1 106 ? -0.037 20.859 11.625 1 92.75 106 GLY A CA 1
ATOM 829 C C . GLY A 1 106 ? 0.483 21.109 10.219 1 92.75 106 GLY A C 1
ATOM 830 O O . GLY A 1 106 ? 1.384 21.922 10.023 1 92.75 106 GLY A O 1
ATOM 831 N N . PHE A 1 107 ? -0.001 20.328 9.273 1 94.25 107 PHE A N 1
ATOM 832 C CA . PHE A 1 107 ? 0.403 20.547 7.891 1 94.25 107 PHE A CA 1
ATOM 833 C C . PHE A 1 107 ? -0.13 21.875 7.375 1 94.25 107 PHE A C 1
ATOM 835 O O . PHE A 1 107 ? 0.427 22.453 6.438 1 94.25 107 PHE A O 1
ATOM 842 N N . ALA A 1 108 ? -1.207 22.312 7.914 1 94.06 108 ALA A N 1
ATOM 843 C CA . ALA A 1 108 ? -1.856 23.578 7.578 1 94.06 108 ALA A CA 1
ATOM 844 C C . ALA A 1 108 ? -2.742 24.062 8.727 1 94.06 108 ALA A C 1
ATOM 846 O O . ALA A 1 108 ? -3.082 23.281 9.625 1 94.06 108 ALA A O 1
ATOM 847 N N . ASP A 1 109 ? -3.064 25.266 8.672 1 94.19 109 ASP A N 1
ATOM 848 C CA . ASP A 1 109 ? -3.936 25.828 9.695 1 94.19 109 ASP A CA 1
ATOM 849 C C . ASP A 1 109 ? -5.391 25.438 9.453 1 94.19 109 ASP A C 1
ATOM 851 O O . ASP A 1 109 ? -6.184 25.359 10.398 1 94.19 109 ASP A O 1
ATOM 855 N N . GLU A 1 110 ? -5.754 25.297 8.164 1 95.94 110 GLU A N 1
ATOM 856 C CA . GLU A 1 110 ? -7.113 24.922 7.781 1 95.94 110 GLU A CA 1
ATOM 857 C C . GLU A 1 110 ? -7.113 24.031 6.539 1 95.94 110 GLU A C 1
ATOM 859 O O . GLU A 1 110 ? -6.121 23.969 5.812 1 95.94 110 GLU A O 1
ATOM 864 N N . LYS A 1 111 ? -8.211 23.328 6.305 1 95.06 111 LYS A N 1
ATOM 865 C CA . LYS A 1 111 ? -8.328 22.359 5.219 1 95.06 111 LYS A CA 1
ATOM 866 C C . LYS A 1 111 ? -8.133 23.031 3.861 1 95.06 111 LYS A C 1
ATOM 868 O O . LYS A 1 111 ? -7.5 22.469 2.969 1 95.06 111 LYS A O 1
ATOM 873 N N . ALA A 1 112 ? -8.695 24.188 3.676 1 93.94 112 ALA A N 1
ATOM 874 C CA . ALA A 1 112 ? -8.672 24.891 2.398 1 93.94 112 ALA A CA 1
ATOM 875 C C . ALA A 1 112 ? -7.242 25.172 1.939 1 93.94 112 ALA A C 1
ATOM 877 O O . ALA A 1 112 ? -6.969 25.219 0.738 1 93.94 112 ALA A O 1
ATOM 878 N N . ALA A 1 113 ? -6.352 25.234 2.855 1 95.06 113 ALA A N 1
ATOM 879 C CA . ALA A 1 113 ? -4.957 25.531 2.543 1 95.06 113 ALA A CA 1
ATOM 880 C C . ALA A 1 113 ? -4.234 24.312 2 1 95.06 113 ALA A C 1
ATOM 882 O O . ALA A 1 113 ? -3.119 24.406 1.484 1 95.06 113 ALA A O 1
ATOM 883 N N . LEU A 1 114 ? -4.828 23.188 2.111 1 94.69 114 LEU A N 1
ATOM 884 C CA . LEU A 1 114 ? -4.219 21.938 1.651 1 94.69 114 LEU A CA 1
ATOM 885 C C . LEU A 1 114 ? -4.559 21.672 0.188 1 94.69 114 LEU A C 1
ATOM 887 O O . LEU A 1 114 ? -3.877 20.891 -0.479 1 94.69 114 LEU A O 1
ATOM 891 N N . ARG A 1 115 ? -5.582 22.281 -0.313 1 89.44 115 ARG A N 1
ATOM 892 C CA . ARG A 1 115 ? -6.09 22.031 -1.657 1 89.44 115 ARG A CA 1
ATOM 893 C C . ARG A 1 115 ? -5.664 23.125 -2.619 1 89.44 115 ARG A C 1
ATOM 895 O O . ARG A 1 115 ? -5.457 24.281 -2.207 1 89.44 115 ARG A O 1
ATOM 902 N N . MET B 1 1 ? 32.406 0.577 22.984 1 20.72 1 MET B N 1
ATOM 903 C CA . MET B 1 1 ? 32.312 1.503 21.859 1 20.72 1 MET B CA 1
ATOM 904 C C . MET B 1 1 ? 31.078 1.197 21 1 20.72 1 MET B C 1
ATOM 906 O O . MET B 1 1 ? 31.031 0.171 20.312 1 20.72 1 MET B O 1
ATOM 910 N N . SER B 1 2 ? 29.812 1.361 21.469 1 25.17 2 SER B N 1
ATO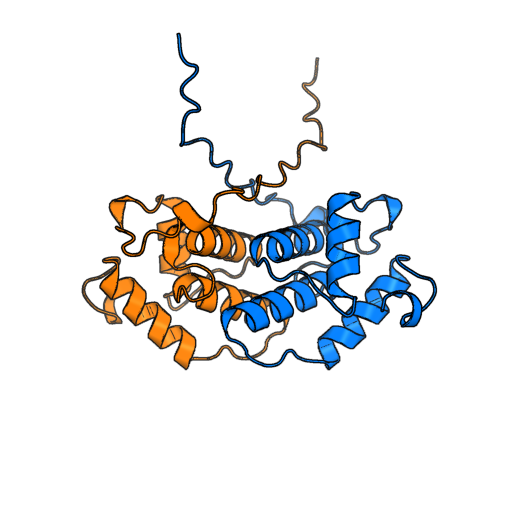M 911 C CA . SER B 1 2 ? 28.484 0.808 21.234 1 25.17 2 SER B CA 1
ATOM 912 C C . SER B 1 2 ? 27.906 1.312 19.922 1 25.17 2 SER B C 1
ATOM 914 O O . SER B 1 2 ? 27.844 2.521 19.672 1 25.17 2 SER B O 1
ATOM 916 N N . GLN B 1 3 ? 28.125 0.536 18.844 1 25.55 3 GLN B N 1
ATOM 917 C CA . GLN B 1 3 ? 27.766 0.878 17.469 1 25.55 3 GLN B CA 1
ATOM 918 C C . GLN B 1 3 ? 26.312 1.345 17.391 1 25.55 3 GLN B C 1
ATOM 920 O O . GLN B 1 3 ? 25.391 0.576 17.672 1 25.55 3 GLN B O 1
ATOM 925 N N . GLN B 1 4 ? 25.984 2.602 17.812 1 25.3 4 GLN B N 1
ATOM 926 C CA . GLN B 1 4 ? 24.703 3.305 17.812 1 25.3 4 GLN B CA 1
ATOM 927 C C . GLN B 1 4 ? 24.016 3.227 16.453 1 25.3 4 GLN B C 1
ATOM 929 O O . GLN B 1 4 ? 24.609 3.627 15.438 1 25.3 4 GLN B O 1
ATOM 934 N N . GLN B 1 5 ? 23.328 2.131 16.219 1 29.8 5 GLN B N 1
ATOM 935 C CA . GLN B 1 5 ? 22.5 1.937 15.031 1 29.8 5 GLN B CA 1
ATOM 936 C C . GLN B 1 5 ? 21.719 3.199 14.695 1 29.8 5 GLN B C 1
ATOM 938 O O . GLN B 1 5 ? 21.016 3.752 15.547 1 29.8 5 GLN B O 1
ATOM 943 N N . ARG B 1 6 ? 22.359 4.023 13.898 1 30.3 6 ARG B N 1
ATOM 944 C CA . ARG B 1 6 ? 21.891 5.328 13.445 1 30.3 6 ARG B CA 1
ATOM 945 C C . ARG B 1 6 ? 20.453 5.242 12.953 1 30.3 6 ARG B C 1
ATOM 947 O O . ARG B 1 6 ? 20.109 4.355 12.172 1 30.3 6 ARG B O 1
ATOM 954 N N . PRO B 1 7 ? 19.484 5.637 13.766 1 30.36 7 PRO B N 1
ATOM 955 C CA . PRO B 1 7 ? 18.047 5.633 13.531 1 30.36 7 PRO B CA 1
ATOM 956 C C . PRO B 1 7 ? 17.672 6.059 12.117 1 30.36 7 PRO B C 1
ATOM 958 O O . PRO B 1 7 ? 16.5 5.984 11.727 1 30.36 7 PRO B O 1
ATOM 961 N N . ASN B 1 8 ? 18.469 6.84 11.461 1 29.14 8 ASN B N 1
ATOM 962 C CA . ASN B 1 8 ? 18.031 7.594 10.289 1 29.14 8 ASN B CA 1
ATOM 963 C C . ASN B 1 8 ? 17.891 6.695 9.062 1 29.14 8 ASN B C 1
ATOM 965 O O . ASN B 1 8 ? 17.609 7.18 7.965 1 29.14 8 ASN B O 1
ATOM 969 N N . ASP B 1 9 ? 18.625 5.637 9 1 30.08 9 ASP B N 1
ATOM 970 C CA . ASP B 1 9 ? 18.75 5.027 7.68 1 30.08 9 ASP B CA 1
ATOM 971 C C . ASP B 1 9 ? 17.422 4.391 7.25 1 30.08 9 ASP B C 1
ATOM 973 O O . ASP B 1 9 ? 17.203 3.199 7.484 1 30.08 9 ASP B O 1
ATOM 977 N N . VAL B 1 10 ? 16.375 4.891 7.711 1 30.77 10 VAL B N 1
ATOM 978 C CA . VAL B 1 10 ? 15.141 4.375 7.137 1 30.77 10 VAL B CA 1
ATOM 979 C C . VAL B 1 10 ? 15.242 4.363 5.613 1 30.77 10 VAL B C 1
ATOM 981 O O . VAL B 1 10 ? 15.336 5.422 4.984 1 30.77 10 VAL B O 1
ATOM 984 N N . SER B 1 11 ? 15.891 3.5 4.98 1 26.58 11 SER B N 1
ATOM 985 C CA . SER B 1 11 ? 16.125 3.303 3.553 1 26.58 11 SER B CA 1
ATOM 986 C C . SER B 1 11 ? 14.812 3.361 2.768 1 26.58 11 SER B C 1
ATOM 988 O O . SER B 1 11 ? 13.961 2.488 2.91 1 26.58 11 SER B O 1
ATOM 990 N N . ILE B 1 12 ? 14.211 4.531 2.588 1 34.66 12 ILE B N 1
ATOM 991 C CA . ILE B 1 12 ? 13.18 4.781 1.579 1 34.66 12 ILE B CA 1
ATOM 992 C C . ILE B 1 12 ? 13.516 4.016 0.302 1 34.66 12 ILE B C 1
ATOM 994 O O . ILE B 1 12 ? 14.578 4.219 -0.294 1 34.66 12 ILE B O 1
ATOM 998 N N . ASP B 1 13 ? 13.156 2.807 0.19 1 35.97 13 ASP B N 1
ATOM 999 C CA . ASP B 1 13 ? 13.398 1.981 -0.99 1 35.97 13 ASP B CA 1
ATOM 1000 C C . ASP B 1 13 ? 13.281 2.807 -2.27 1 35.97 13 ASP B C 1
ATOM 1002 O O . ASP B 1 13 ? 12.297 3.52 -2.469 1 35.97 13 ASP B O 1
ATOM 1006 N N . ALA B 1 14 ? 14.359 3.174 -2.764 1 39.59 14 ALA B N 1
ATOM 1007 C CA . ALA B 1 14 ? 14.477 3.836 -4.062 1 39.59 14 ALA B CA 1
ATOM 1008 C C . ALA B 1 14 ? 13.523 3.221 -5.078 1 39.59 14 ALA B C 1
ATOM 1010 O O . ALA B 1 14 ? 13.484 1.998 -5.238 1 39.59 14 ALA B O 1
ATOM 1011 N N . ILE B 1 15 ? 12.281 3.834 -5.18 1 41.34 15 ILE B N 1
ATOM 1012 C CA . ILE B 1 15 ? 11.383 3.438 -6.262 1 41.34 15 ILE B CA 1
ATOM 1013 C C . ILE B 1 15 ? 12.172 3.314 -7.566 1 41.34 15 ILE B C 1
ATOM 1015 O O . ILE B 1 15 ? 12.82 4.273 -8 1 41.34 15 ILE B O 1
ATOM 1019 N N . PRO B 1 16 ? 12.555 2.201 -8.047 1 41.94 16 PRO B N 1
ATOM 1020 C CA . PRO B 1 16 ? 13.25 2.131 -9.336 1 41.94 16 PRO B CA 1
ATOM 1021 C C . PRO B 1 16 ? 12.617 3.025 -10.398 1 41.94 16 PRO B C 1
ATOM 1023 O O . PRO B 1 16 ? 11.391 3.068 -10.523 1 41.94 16 PRO B O 1
ATOM 1026 N N . VAL B 1 17 ? 13.273 4.066 -10.727 1 38.97 17 VAL B N 1
ATOM 1027 C CA . VAL B 1 17 ? 12.867 4.977 -11.789 1 38.97 17 VAL B CA 1
ATOM 1028 C C . VAL B 1 17 ? 12.43 4.18 -13.016 1 38.97 17 VAL B C 1
ATOM 1030 O O . VAL B 1 17 ? 11.508 4.582 -13.734 1 38.97 17 VAL B O 1
ATOM 1033 N N . ASP B 1 18 ? 13.086 3.123 -13.391 1 41.03 18 ASP B N 1
ATOM 1034 C CA . ASP B 1 18 ? 12.781 2.527 -14.688 1 41.03 18 ASP B CA 1
ATOM 1035 C C . ASP B 1 18 ? 11.695 1.466 -14.562 1 41.03 18 ASP B C 1
ATOM 1037 O O . ASP B 1 18 ? 11.969 0.268 -14.656 1 41.03 18 ASP B O 1
ATOM 1041 N N . ILE B 1 19 ? 10.75 1.784 -13.852 1 46.72 19 ILE B N 1
ATOM 1042 C CA . ILE B 1 19 ? 9.648 0.871 -13.57 1 46.72 19 ILE B CA 1
ATOM 1043 C C . ILE B 1 19 ? 9.133 0.265 -14.875 1 46.72 19 ILE B C 1
ATOM 1045 O O . ILE B 1 19 ? 8.789 -0.919 -14.922 1 46.72 19 ILE B O 1
ATOM 1049 N N . ALA B 1 20 ? 9.109 1.044 -15.828 1 46.34 20 ALA B N 1
ATOM 1050 C CA . ALA B 1 20 ? 8.484 0.558 -17.047 1 46.34 20 ALA B CA 1
ATOM 1051 C C . ALA B 1 20 ? 9.18 -0.702 -17.562 1 46.34 20 ALA B C 1
ATOM 1053 O O . ALA B 1 20 ? 8.539 -1.583 -18.141 1 46.34 20 ALA B O 1
ATOM 1054 N N . ASN B 1 21 ? 10.461 -0.628 -17.359 1 44.12 21 ASN B N 1
ATOM 1055 C CA . ASN B 1 21 ? 11.172 -1.711 -18.047 1 44.12 21 ASN B CA 1
ATOM 1056 C C . ASN B 1 21 ? 11.094 -3.012 -17.25 1 44.12 21 ASN B C 1
ATOM 1058 O O . ASN B 1 21 ? 11.492 -4.066 -17.734 1 44.12 21 ASN B O 1
ATOM 1062 N N . THR B 1 22 ? 10.664 -2.9 -16.062 1 45.56 22 THR B N 1
ATOM 1063 C CA . THR B 1 22 ? 10.656 -4.133 -15.289 1 45.56 22 THR B CA 1
ATOM 1064 C C . THR B 1 22 ? 9.281 -4.785 -15.32 1 45.56 22 THR B C 1
ATOM 1066 O O . THR B 1 22 ? 9.102 -5.895 -14.812 1 45.56 22 THR B O 1
ATOM 1069 N N . GLN B 1 23 ? 8.32 -4.047 -15.664 1 51.34 23 GLN B N 1
ATOM 1070 C CA . GLN B 1 23 ? 7.004 -4.676 -15.727 1 51.34 23 GLN B CA 1
ATOM 1071 C C . GLN B 1 23 ? 6.988 -5.816 -16.75 1 51.34 23 GLN B C 1
ATOM 1073 O O . GLN B 1 23 ? 7.098 -5.586 -17.953 1 51.34 23 GLN B O 1
ATOM 1078 N N . SER B 1 24 ? 7.633 -6.902 -16.391 1 51.66 24 SER B N 1
ATOM 1079 C CA . SER B 1 24 ? 7.695 -8.031 -17.312 1 51.66 24 SER B CA 1
ATOM 1080 C C . SER B 1 24 ? 6.328 -8.688 -17.469 1 51.66 24 SER B C 1
ATOM 1082 O O . SER B 1 24 ? 5.508 -8.656 -16.562 1 51.66 24 SER B O 1
ATOM 1084 N N . GLY B 1 25 ? 5.688 -8.562 -18.578 1 56.62 25 GLY B N 1
ATOM 1085 C CA . GLY B 1 25 ? 4.504 -9.336 -18.938 1 56.62 25 GLY B CA 1
ATOM 1086 C C . GLY B 1 25 ? 4.488 -10.719 -18.297 1 56.62 25 GLY B C 1
ATOM 1087 O O . GLY B 1 25 ? 3.443 -11.18 -17.828 1 56.62 25 GLY B O 1
ATOM 1088 N N . ALA B 1 26 ? 5.484 -11.492 -18.219 1 72.38 26 ALA B N 1
ATOM 1089 C CA . ALA B 1 26 ? 5.359 -12.891 -17.797 1 72.38 26 ALA B CA 1
ATOM 1090 C C . ALA B 1 26 ? 6.23 -13.18 -16.578 1 72.38 26 ALA B C 1
ATOM 1092 O O . ALA B 1 26 ? 7.438 -13.398 -16.719 1 72.38 26 ALA B O 1
ATOM 1093 N N . VAL B 1 27 ? 5.766 -12.93 -15.367 1 84 27 VAL B N 1
ATOM 1094 C CA . VAL B 1 27 ? 6.457 -13.312 -14.141 1 84 27 VAL B CA 1
ATOM 1095 C C . VAL B 1 27 ? 6.473 -14.828 -14 1 84 27 VAL B C 1
ATOM 1097 O O . VAL B 1 27 ? 5.438 -15.484 -14.164 1 84 27 VAL B O 1
ATOM 1100 N N . LYS B 1 28 ? 7.691 -15.289 -13.859 1 85.5 28 LYS B N 1
ATOM 1101 C CA . LYS B 1 28 ? 7.836 -16.703 -13.555 1 85.5 28 LYS B CA 1
ATOM 1102 C C . LYS B 1 28 ? 8.008 -16.938 -12.062 1 85.5 28 LYS B C 1
ATOM 1104 O O . LYS B 1 28 ? 8.633 -16.141 -11.367 1 85.5 28 LYS B O 1
ATOM 1109 N N . PRO B 1 29 ? 7.391 -18 -11.508 1 83.62 29 PRO B N 1
ATOM 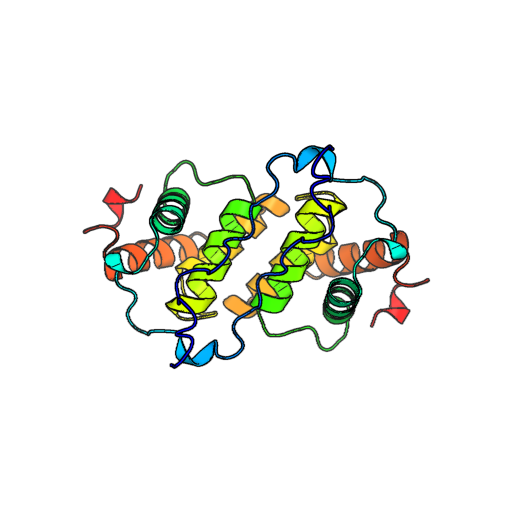1110 C CA . PRO B 1 29 ? 7.488 -18.281 -10.078 1 83.62 29 PRO B CA 1
ATOM 1111 C C . PRO B 1 29 ? 8.93 -18.297 -9.57 1 83.62 29 PRO B C 1
ATOM 1113 O O . PRO B 1 29 ? 9.195 -17.859 -8.453 1 83.62 29 PRO B O 1
ATOM 1116 N N . ALA B 1 30 ? 9.805 -18.734 -10.43 1 85.62 30 ALA B N 1
ATOM 1117 C CA . ALA B 1 30 ? 11.203 -18.844 -10.016 1 85.62 30 ALA B CA 1
ATOM 1118 C C . ALA B 1 30 ? 11.828 -17.469 -9.812 1 85.62 30 ALA B C 1
ATOM 1120 O O . ALA B 1 30 ? 12.828 -17.328 -9.109 1 85.62 30 ALA B O 1
ATOM 1121 N N . ASP B 1 31 ? 11.234 -16.484 -10.383 1 87.19 31 ASP B N 1
ATOM 1122 C CA . ASP B 1 31 ? 11.75 -15.125 -10.297 1 87.19 31 ASP B CA 1
ATOM 1123 C C . ASP B 1 31 ? 11.25 -14.422 -9.039 1 87.19 31 ASP B C 1
ATOM 1125 O O . ASP B 1 31 ? 11.781 -13.375 -8.656 1 87.19 31 ASP B O 1
ATOM 1129 N N . VAL B 1 32 ? 10.289 -15.039 -8.461 1 92.75 32 VAL B N 1
ATOM 1130 C CA . VAL B 1 32 ? 9.688 -14.422 -7.273 1 92.75 32 VAL B CA 1
ATOM 1131 C C . VAL B 1 32 ? 10.469 -14.844 -6.031 1 92.75 32 VAL B C 1
ATOM 1133 O O . VAL B 1 32 ? 10.555 -16.031 -5.711 1 92.75 32 VAL B O 1
ATOM 1136 N N . PRO B 1 33 ? 11.047 -13.883 -5.355 1 95 33 PRO B N 1
ATOM 1137 C CA . PRO B 1 33 ? 11.758 -14.227 -4.121 1 95 33 PRO B CA 1
ATOM 1138 C C . PRO B 1 33 ? 10.891 -15.008 -3.141 1 95 33 PRO B C 1
ATOM 1140 O O . PRO B 1 33 ? 9.68 -14.773 -3.059 1 95 33 PRO B O 1
ATOM 1143 N N . GLU B 1 34 ? 11.531 -15.828 -2.398 1 94.75 34 GLU B N 1
ATOM 1144 C CA . GLU B 1 34 ? 10.828 -16.734 -1.489 1 94.75 34 GLU B CA 1
ATOM 1145 C C . GLU B 1 34 ? 9.914 -15.953 -0.542 1 94.75 34 GLU B C 1
ATOM 1147 O O . GLU B 1 34 ? 8.781 -16.359 -0.297 1 94.75 34 GLU B O 1
ATOM 1152 N N . GLU B 1 35 ? 10.406 -14.883 0.028 1 95.94 35 GLU B N 1
ATOM 1153 C CA . GLU B 1 35 ? 9.625 -14.078 0.963 1 95.94 35 GLU B CA 1
ATOM 1154 C C . GLU B 1 35 ? 8.352 -13.562 0.309 1 95.94 35 GLU B C 1
ATOM 1156 O O . GLU B 1 35 ? 7.277 -13.602 0.912 1 95.94 35 GLU B O 1
ATOM 1161 N N . ILE B 1 36 ? 8.438 -13.125 -0.899 1 96.94 36 ILE B N 1
ATOM 1162 C CA . ILE B 1 36 ? 7.281 -12.594 -1.622 1 96.94 36 ILE B CA 1
ATOM 1163 C C . ILE B 1 36 ? 6.324 -13.734 -1.966 1 96.94 36 ILE B C 1
ATOM 1165 O O . ILE B 1 36 ? 5.105 -13.57 -1.893 1 96.94 36 ILE B O 1
ATOM 1169 N N . ARG B 1 37 ? 6.914 -14.836 -2.385 1 96.12 37 ARG B N 1
ATOM 1170 C CA . ARG B 1 37 ? 6.094 -16.016 -2.66 1 96.12 37 ARG B CA 1
ATOM 1171 C C . ARG B 1 37 ? 5.262 -16.391 -1.44 1 96.12 37 ARG B C 1
ATOM 1173 O O . ARG B 1 37 ? 4.066 -16.672 -1.561 1 96.12 37 ARG B O 1
ATOM 1180 N N . SER B 1 38 ? 5.898 -16.375 -0.321 1 95.88 38 SER B N 1
ATOM 1181 C CA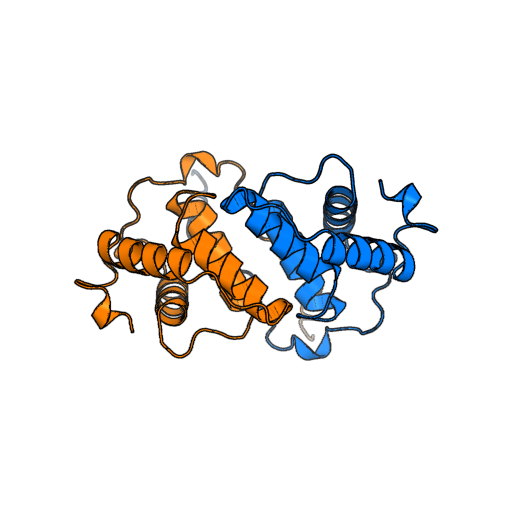 . SER B 1 38 ? 5.211 -16.75 0.912 1 95.88 38 SER B CA 1
ATOM 1182 C C . SER B 1 38 ? 4.082 -15.773 1.229 1 95.88 38 SER B C 1
ATOM 1184 O O . SER B 1 38 ? 2.969 -16.188 1.561 1 95.88 38 SER B O 1
ATOM 1186 N N . ILE B 1 39 ? 4.32 -14.5 1.143 1 97.62 39 ILE B N 1
ATOM 1187 C CA . ILE B 1 39 ? 3.303 -13.492 1.413 1 97.62 39 ILE B CA 1
ATOM 1188 C C . ILE B 1 39 ? 2.152 -13.641 0.42 1 97.62 39 ILE B C 1
ATOM 1190 O O . ILE B 1 39 ? 0.981 -13.555 0.8 1 97.62 39 ILE B O 1
ATOM 1194 N N . THR B 1 40 ? 2.52 -13.867 -0.812 1 97.56 40 THR B N 1
ATOM 1195 C CA . THR B 1 40 ? 1.522 -13.977 -1.87 1 97.56 40 THR B CA 1
ATOM 1196 C C . THR B 1 40 ? 0.616 -15.18 -1.636 1 97.56 40 THR B C 1
ATOM 1198 O O . THR B 1 40 ? -0.606 -15.078 -1.758 1 97.56 40 THR B O 1
ATOM 1201 N N . ARG B 1 41 ? 1.191 -16.266 -1.323 1 96.62 41 ARG B N 1
ATOM 1202 C CA . ARG B 1 41 ? 0.392 -17.438 -0.988 1 96.62 41 ARG B CA 1
ATOM 1203 C C . ARG B 1 41 ? -0.494 -17.172 0.224 1 96.62 41 ARG B C 1
ATOM 1205 O O . ARG B 1 41 ? -1.64 -17.625 0.274 1 96.62 41 ARG B O 1
ATOM 1212 N N . GLY B 1 42 ? 0.079 -16.5 1.214 1 97.94 42 GLY B N 1
ATOM 1213 C CA . GLY B 1 42 ? -0.72 -16.094 2.357 1 97.94 42 GLY B CA 1
ATOM 1214 C C . GLY B 1 42 ? -1.94 -15.281 1.975 1 97.94 42 GLY B C 1
ATOM 1215 O O . GLY B 1 42 ? -3.029 -15.484 2.516 1 97.94 42 GLY B O 1
ATOM 1216 N N . LEU B 1 43 ? -1.783 -14.375 1.049 1 98.44 43 LEU B N 1
ATOM 1217 C CA . LEU B 1 43 ? -2.869 -13.516 0.588 1 98.44 43 LEU B CA 1
ATOM 1218 C C . LEU B 1 43 ? -3.967 -14.336 -0.077 1 98.44 43 LEU B C 1
ATOM 1220 O O . LEU B 1 43 ? -5.121 -13.906 -0.135 1 98.44 43 LEU B O 1
ATOM 1224 N N . ALA B 1 44 ? -3.627 -15.461 -0.608 1 98 44 ALA B N 1
ATOM 1225 C CA . ALA B 1 44 ? -4.578 -16.328 -1.294 1 98 44 ALA B CA 1
ATOM 1226 C C . ALA B 1 44 ? -5.234 -17.312 -0.318 1 98 44 ALA B C 1
ATOM 1228 O O . ALA B 1 44 ? -6.242 -17.938 -0.644 1 98 44 ALA B O 1
ATOM 1229 N N . SER B 1 45 ? -4.719 -17.406 0.839 1 96.44 45 SER B N 1
ATOM 1230 C CA . SER B 1 45 ? -5.133 -18.438 1.777 1 96.44 45 SER B CA 1
ATOM 1231 C C . SER B 1 45 ? -6.332 -17.984 2.607 1 96.44 45 SER B C 1
ATOM 1233 O O . SER B 1 45 ? -6.797 -16.859 2.469 1 96.44 45 SER B O 1
ATOM 1235 N N . ASP B 1 46 ? -6.809 -18.891 3.48 1 94.38 46 ASP B N 1
ATOM 1236 C CA . ASP B 1 46 ? -7.926 -18.594 4.371 1 94.38 46 ASP B CA 1
ATOM 1237 C C . ASP B 1 46 ? -7.488 -17.703 5.527 1 94.38 46 ASP B C 1
ATOM 1239 O O . ASP B 1 46 ? -8.328 -17.125 6.23 1 94.38 46 ASP B O 1
ATOM 1243 N N . GLN B 1 47 ? -6.312 -17.578 5.777 1 94.94 47 GLN B N 1
ATOM 1244 C CA . GLN B 1 47 ? -5.762 -16.75 6.844 1 94.94 47 GLN B CA 1
ATOM 1245 C C . GLN B 1 47 ? -4.723 -15.773 6.297 1 94.94 47 GLN B C 1
ATOM 1247 O O . GLN B 1 47 ? -3.533 -15.883 6.602 1 94.94 47 GLN B O 1
ATOM 1252 N N . PRO B 1 48 ? -5.121 -14.82 5.641 1 97.12 48 PRO B N 1
ATOM 1253 C CA . PRO B 1 48 ? -4.184 -13.867 5.043 1 97.12 48 PRO B CA 1
ATOM 1254 C C . PRO B 1 48 ? -3.455 -13.023 6.082 1 97.12 48 PRO B C 1
ATOM 1256 O O . PRO B 1 48 ? -3.893 -12.945 7.234 1 97.12 48 PRO B O 1
ATOM 1259 N N . PRO B 1 49 ? -2.291 -12.422 5.645 1 96.69 49 PRO B N 1
ATOM 1260 C CA . PRO B 1 49 ? -1.548 -11.57 6.574 1 96.69 49 PRO B CA 1
ATOM 1261 C C . PRO B 1 49 ? -2.385 -10.414 7.113 1 96.69 49 PRO B C 1
ATOM 1263 O O . PRO B 1 49 ? -3.186 -9.828 6.379 1 96.69 49 PRO B O 1
ATOM 1266 N N . THR B 1 50 ? -2.154 -10.094 8.336 1 96.25 50 THR B N 1
ATOM 1267 C CA . THR B 1 50 ? -2.924 -9.023 8.961 1 96.25 50 THR B CA 1
ATOM 1268 C C . THR B 1 50 ? -2.035 -7.812 9.25 1 96.25 50 THR B C 1
ATOM 1270 O O . THR B 1 50 ? -2.514 -6.789 9.734 1 96.25 50 THR B O 1
ATOM 1273 N N . ASN B 1 51 ? -0.785 -7.902 9 1 96.06 51 ASN B N 1
ATOM 1274 C CA . ASN B 1 51 ? 0.128 -6.77 9.086 1 96.06 51 ASN B CA 1
ATOM 1275 C C . ASN B 1 51 ? 0.214 -6.016 7.762 1 96.06 51 ASN B C 1
ATOM 1277 O O . ASN B 1 51 ? 0.767 -6.527 6.789 1 96.06 51 ASN B O 1
ATOM 1281 N N . PRO B 1 52 ? -0.241 -4.848 7.727 1 96.81 52 PRO B N 1
ATOM 1282 C CA . PRO B 1 52 ? -0.28 -4.113 6.457 1 96.81 52 PRO B CA 1
ATOM 1283 C C . PRO B 1 52 ? 1.105 -3.914 5.848 1 96.81 52 PRO B C 1
ATOM 1285 O O . PRO B 1 52 ? 1.242 -3.855 4.625 1 96.81 52 PRO B O 1
ATOM 1288 N N . LEU B 1 53 ? 2.121 -3.895 6.633 1 96.69 53 LEU B N 1
ATOM 1289 C CA . LEU B 1 53 ? 3.463 -3.68 6.102 1 96.69 53 LEU B CA 1
ATOM 1290 C C . LEU B 1 53 ? 3.914 -4.875 5.266 1 96.69 53 LEU B C 1
ATOM 1292 O O . LEU B 1 53 ? 4.582 -4.703 4.242 1 96.69 53 LEU B O 1
ATOM 1296 N N . VAL B 1 54 ? 3.578 -6.02 5.746 1 96.25 54 VAL B N 1
ATOM 1297 C CA . VAL B 1 54 ? 3.869 -7.238 5 1 96.25 54 VAL B CA 1
ATOM 1298 C C . VAL B 1 54 ? 3.098 -7.234 3.682 1 96.25 54 VAL B C 1
ATOM 1300 O O . VAL B 1 54 ? 3.652 -7.562 2.629 1 96.25 54 VAL B O 1
ATOM 1303 N N . VAL B 1 55 ? 1.872 -6.82 3.742 1 97.94 55 VAL B N 1
ATOM 1304 C CA . VAL B 1 55 ? 1.005 -6.762 2.57 1 97.94 55 VAL B CA 1
ATOM 1305 C C . VAL B 1 55 ? 1.556 -5.75 1.568 1 97.94 55 VAL B C 1
ATOM 1307 O O . VAL B 1 55 ? 1.635 -6.031 0.371 1 97.94 55 VAL B O 1
ATOM 1310 N N . LEU B 1 56 ? 2.02 -4.633 2.055 1 97.88 56 LEU B N 1
ATOM 1311 C CA . LEU B 1 56 ? 2.529 -3.576 1.188 1 97.88 56 LEU B CA 1
ATOM 1312 C C . LEU B 1 56 ? 3.852 -3.986 0.551 1 97.88 56 LEU B C 1
ATOM 1314 O O . LEU B 1 56 ? 4.164 -3.564 -0.565 1 97.88 56 LEU B O 1
ATOM 1318 N N . LYS B 1 57 ? 4.551 -4.824 1.219 1 96.25 57 LYS B N 1
ATOM 1319 C CA . LYS B 1 57 ? 5.773 -5.359 0.631 1 96.25 57 LYS B CA 1
ATOM 1320 C C . LYS B 1 57 ? 5.473 -6.16 -0.633 1 96.25 57 LYS B C 1
ATOM 1322 O O . LYS B 1 57 ? 6.137 -5.984 -1.657 1 96.25 57 LYS B O 1
ATOM 1327 N N . ALA B 1 58 ? 4.523 -6.977 -0.531 1 97.19 58 ALA B N 1
ATOM 1328 C CA . ALA B 1 58 ? 4.102 -7.738 -1.703 1 97.19 58 ALA B CA 1
ATOM 1329 C C . ALA B 1 58 ? 3.543 -6.816 -2.785 1 97.19 58 ALA B C 1
ATOM 1331 O O . ALA B 1 58 ? 3.846 -6.984 -3.969 1 97.19 58 ALA B O 1
ATOM 1332 N N . ALA B 1 59 ? 2.725 -5.848 -2.365 1 98.06 59 ALA B N 1
ATOM 1333 C CA . ALA B 1 59 ? 2.156 -4.902 -3.318 1 98.06 59 ALA B CA 1
ATOM 1334 C C . ALA B 1 59 ? 3.254 -4.219 -4.133 1 98.06 59 ALA B C 1
ATOM 1336 O O . ALA B 1 59 ? 3.178 -4.16 -5.363 1 98.06 59 ALA B O 1
ATOM 1337 N N . ARG B 1 60 ? 4.211 -3.807 -3.479 1 96.44 60 ARG B N 1
ATOM 1338 C CA . ARG B 1 60 ? 5.305 -3.104 -4.148 1 96.44 60 ARG B CA 1
ATOM 1339 C C . ARG B 1 60 ? 6.02 -4.02 -5.137 1 96.44 60 ARG B C 1
ATOM 1341 O O . ARG B 1 60 ? 6.305 -3.617 -6.266 1 96.44 60 ARG B O 1
ATOM 1348 N N . TRP B 1 61 ? 6.367 -5.176 -4.703 1 95.81 61 TRP B N 1
ATOM 1349 C CA . TRP B 1 61 ? 7.086 -6.094 -5.586 1 95.81 61 TRP B CA 1
ATOM 1350 C C . TRP B 1 61 ? 6.281 -6.379 -6.848 1 95.81 61 TRP B C 1
ATOM 1352 O O . TRP B 1 61 ? 6.809 -6.301 -7.961 1 95.81 61 TRP B O 1
ATOM 1362 N N . TRP B 1 62 ? 5.016 -6.68 -6.648 1 96.12 62 TRP B N 1
ATOM 1363 C CA . TRP B 1 62 ? 4.184 -7.066 -7.785 1 96.12 62 TRP B CA 1
ATOM 1364 C C . TRP B 1 62 ? 3.932 -5.879 -8.703 1 96.12 62 TRP B C 1
ATOM 1366 O O . TRP B 1 62 ? 3.797 -6.043 -9.922 1 96.12 62 TRP B O 1
ATOM 1376 N N . TYR B 1 63 ? 3.885 -4.695 -8.141 1 95.88 63 TYR B N 1
ATOM 1377 C CA . TYR B 1 63 ? 3.773 -3.521 -8.992 1 95.88 63 TYR B CA 1
ATOM 1378 C C . TYR B 1 63 ? 5 -3.379 -9.883 1 95.88 63 TYR B C 1
ATOM 1380 O O . TYR B 1 63 ? 4.879 -3.119 -11.086 1 95.88 63 TYR B O 1
ATOM 1388 N N . ILE B 1 64 ? 6.148 -3.582 -9.32 1 94 64 ILE B N 1
ATOM 1389 C CA . ILE B 1 64 ? 7.414 -3.338 -10 1 94 64 ILE B CA 1
ATOM 1390 C C . ILE B 1 64 ? 7.676 -4.445 -11.016 1 94 64 ILE B C 1
ATOM 1392 O O . ILE B 1 64 ? 8.102 -4.18 -12.141 1 94 64 ILE B O 1
ATOM 1396 N N . HIS B 1 65 ? 7.367 -5.668 -10.695 1 92.81 65 HIS B N 1
ATOM 1397 C CA . HIS B 1 65 ? 7.859 -6.793 -11.484 1 92.81 65 HIS B CA 1
ATOM 1398 C C . HIS B 1 65 ? 6.727 -7.449 -12.266 1 92.81 65 HIS B C 1
ATOM 1400 O O . HIS B 1 65 ? 6.98 -8.227 -13.195 1 92.81 65 HIS B O 1
ATOM 1406 N N . GLY B 1 66 ? 5.57 -7.164 -11.75 1 93.81 66 GLY B N 1
ATOM 1407 C CA . GLY B 1 66 ? 4.43 -7.738 -12.445 1 93.81 66 GLY B CA 1
ATOM 1408 C C . GLY B 1 66 ? 3.877 -6.836 -13.531 1 93.81 66 GLY B C 1
ATOM 1409 O O . GLY B 1 66 ? 4.629 -6.332 -14.367 1 93.81 66 GLY B O 1
ATOM 1410 N N . LYS B 1 67 ? 2.557 -6.656 -13.555 1 92.62 67 LYS B N 1
ATOM 1411 C CA . LYS B 1 67 ? 1.871 -5.945 -14.625 1 92.62 67 LYS B CA 1
ATOM 1412 C C . LYS B 1 67 ? 1.574 -4.5 -14.227 1 92.62 67 LYS B C 1
ATOM 1414 O O . LYS B 1 67 ? 0.66 -3.879 -14.773 1 92.62 67 LYS B O 1
ATOM 1419 N N . GLY B 1 68 ? 2.236 -4.008 -13.227 1 93.31 68 GLY B N 1
ATOM 1420 C CA . GLY B 1 68 ? 1.984 -2.643 -12.789 1 93.31 68 GLY B CA 1
ATOM 1421 C C . GLY B 1 68 ? 0.667 -2.484 -12.055 1 93.31 68 GLY B C 1
ATOM 1422 O O . GLY B 1 68 ? 0.315 -3.314 -11.211 1 93.31 68 GLY B O 1
ATOM 1423 N N . GLY B 1 69 ? -0.024 -1.44 -12.32 1 93.25 69 GLY B N 1
ATOM 1424 C CA . GLY B 1 69 ? -1.269 -1.143 -11.633 1 93.25 69 GLY B CA 1
ATOM 1425 C C . GLY B 1 69 ? -2.373 -2.135 -11.938 1 93.25 69 GLY B C 1
ATOM 1426 O O . GLY B 1 69 ? -3.305 -2.299 -11.148 1 93.25 69 GLY B O 1
ATOM 1427 N N . THR B 1 70 ? -2.213 -2.781 -13.055 1 93.81 70 THR B N 1
ATOM 1428 C CA . THR B 1 70 ? -3.252 -3.721 -13.461 1 93.81 70 THR B CA 1
ATOM 1429 C C . THR B 1 70 ? -2.934 -5.129 -12.961 1 93.81 70 THR B C 1
ATOM 1431 O O . THR B 1 70 ? -3.709 -6.059 -13.18 1 93.81 70 THR B O 1
ATOM 1434 N N . ASP B 1 71 ? -1.799 -5.297 -12.297 1 96.31 71 ASP B N 1
ATOM 1435 C CA . ASP B 1 71 ? -1.426 -6.613 -11.789 1 96.31 71 ASP B CA 1
ATOM 1436 C C . ASP B 1 71 ? -2.436 -7.109 -10.75 1 96.31 71 ASP B C 1
ATOM 1438 O O . ASP B 1 71 ? -2.678 -6.441 -9.75 1 96.31 71 ASP B O 1
ATOM 1442 N N . PRO B 1 72 ? -3.002 -8.219 -10.984 1 97.19 72 PRO B N 1
ATOM 1443 C CA . PRO B 1 72 ? -4.039 -8.68 -10.055 1 97.19 72 PRO B CA 1
ATOM 1444 C C . PRO B 1 72 ? -3.506 -8.922 -8.648 1 97.19 72 PRO B C 1
ATOM 1446 O O . PRO B 1 72 ? -4.234 -8.734 -7.668 1 97.19 72 PRO B O 1
ATOM 1449 N N . ALA B 1 73 ? -2.248 -9.336 -8.578 1 97.56 73 ALA B N 1
ATOM 1450 C CA . ALA B 1 73 ? -1.671 -9.523 -7.25 1 97.56 73 ALA B CA 1
ATOM 1451 C C . ALA B 1 73 ? -1.476 -8.188 -6.543 1 97.56 73 ALA B C 1
ATOM 1453 O O . ALA B 1 73 ? -1.716 -8.07 -5.34 1 97.56 73 ALA B O 1
ATOM 1454 N N . PHE B 1 74 ? -1.068 -7.191 -7.242 1 97.88 74 PHE B N 1
ATOM 1455 C CA . PHE B 1 74 ? -0.982 -5.844 -6.691 1 97.88 74 PHE B CA 1
ATOM 1456 C C . PHE B 1 74 ? -2.355 -5.348 -6.258 1 97.88 74 PHE B C 1
ATOM 1458 O O . PHE B 1 74 ? -2.525 -4.879 -5.129 1 97.88 74 PHE B O 1
ATOM 1465 N N . ARG B 1 75 ? -3.305 -5.504 -7.152 1 98.25 75 ARG B N 1
ATOM 1466 C CA . ARG B 1 75 ? -4.652 -5.012 -6.879 1 98.25 75 ARG B CA 1
ATOM 1467 C C . ARG B 1 75 ? -5.242 -5.695 -5.648 1 98.25 75 ARG B C 1
ATOM 1469 O O . ARG B 1 75 ? -5.832 -5.035 -4.793 1 98.25 75 ARG B O 1
ATOM 1476 N N . TRP B 1 76 ? -5.039 -6.98 -5.547 1 98.38 76 TRP B N 1
ATOM 1477 C CA . TRP B 1 76 ? -5.574 -7.695 -4.391 1 98.38 76 TRP B CA 1
ATOM 1478 C C . TRP B 1 76 ? -4.855 -7.277 -3.111 1 98.38 76 TRP B C 1
ATOM 1480 O O . TRP B 1 76 ? -5.484 -7.121 -2.062 1 98.38 76 TRP B O 1
ATOM 1490 N N . ALA B 1 77 ? -3.541 -7.113 -3.205 1 98.56 77 ALA B N 1
ATOM 1491 C CA . ALA B 1 77 ? -2.807 -6.668 -2.025 1 98.56 77 ALA B CA 1
ATOM 1492 C C . ALA B 1 77 ? -3.326 -5.32 -1.529 1 98.56 77 ALA B C 1
ATOM 1494 O O . ALA B 1 77 ? -3.514 -5.125 -0.326 1 98.56 77 ALA B O 1
ATOM 1495 N N . ILE B 1 78 ? -3.564 -4.441 -2.436 1 98.38 78 ILE B N 1
ATOM 1496 C CA . ILE B 1 78 ? -4.074 -3.125 -2.064 1 98.38 78 ILE B CA 1
ATOM 1497 C C . ILE B 1 78 ? -5.48 -3.262 -1.48 1 98.38 78 ILE B C 1
ATOM 1499 O O . ILE B 1 78 ? -5.809 -2.623 -0.479 1 98.38 78 ILE B O 1
ATOM 1503 N N . GLU B 1 79 ? -6.309 -4.09 -2.092 1 98 79 GLU B N 1
ATOM 1504 C CA . GLU B 1 79 ? -7.656 -4.34 -1.585 1 98 79 GLU B CA 1
ATOM 1505 C C . GLU B 1 79 ? -7.613 -4.914 -0.172 1 98 79 GLU B C 1
ATOM 1507 O O . GLU B 1 79 ? -8.398 -4.516 0.69 1 98 79 GLU B O 1
ATOM 1512 N N . TRP B 1 80 ? -6.754 -5.801 0.046 1 98.06 80 TRP B N 1
ATOM 1513 C CA . TRP B 1 80 ? -6.637 -6.406 1.369 1 98.06 80 TRP B CA 1
ATOM 1514 C C . TRP B 1 80 ? -6.145 -5.387 2.393 1 98.06 80 TRP B C 1
ATOM 1516 O O . TRP B 1 80 ? -6.629 -5.352 3.525 1 98.06 80 TRP B O 1
ATOM 1526 N N . ALA B 1 81 ? -5.148 -4.566 2.016 1 97.81 81 ALA B N 1
ATOM 1527 C CA . ALA B 1 81 ? -4.691 -3.504 2.906 1 97.81 81 ALA B CA 1
ATOM 1528 C C . ALA B 1 81 ? -5.836 -2.564 3.273 1 97.81 81 ALA B C 1
ATOM 1530 O O . ALA B 1 81 ? -5.938 -2.117 4.418 1 97.81 81 ALA B O 1
ATOM 1531 N N . ARG B 1 82 ? -6.664 -2.25 2.309 1 96.94 82 ARG B N 1
ATOM 1532 C CA . ARG B 1 82 ? -7.832 -1.411 2.564 1 96.94 82 ARG B CA 1
ATOM 1533 C C . ARG B 1 82 ? -8.766 -2.062 3.58 1 96.94 82 ARG B C 1
ATOM 1535 O O . ARG B 1 82 ? -9.258 -1.399 4.496 1 96.94 82 ARG B O 1
ATOM 1542 N N . HIS B 1 83 ? -9 -3.334 3.34 1 96.44 83 HIS B N 1
ATOM 1543 C CA . HIS B 1 83 ? -9.828 -4.09 4.273 1 96.44 83 HIS B CA 1
ATOM 1544 C C . HIS B 1 83 ? -9.258 -4.027 5.688 1 96.44 83 HIS B C 1
ATOM 1546 O O . HIS B 1 83 ? -9.992 -3.775 6.645 1 96.44 83 HIS B O 1
ATOM 1552 N N . LEU B 1 84 ? -7.984 -4.188 5.797 1 96.94 84 LEU B N 1
ATOM 1553 C CA . LEU B 1 84 ? -7.344 -4.164 7.105 1 96.94 84 LEU B CA 1
ATOM 1554 C C . LEU B 1 84 ? -7.492 -2.791 7.758 1 96.94 84 LEU B C 1
ATOM 1556 O O . LEU B 1 84 ? -7.672 -2.691 8.969 1 96.94 84 LEU B O 1
ATOM 1560 N N . ALA B 1 85 ? -7.438 -1.773 6.941 1 94.88 85 ALA B N 1
ATOM 1561 C CA . ALA B 1 85 ? -7.395 -0.407 7.457 1 94.88 85 ALA B CA 1
ATOM 1562 C C . ALA B 1 85 ? -8.797 0.095 7.793 1 94.88 85 ALA B C 1
ATOM 1564 O O . ALA B 1 85 ? -8.969 0.927 8.688 1 94.88 85 ALA B O 1
ATOM 1565 N N . THR B 1 86 ? -9.805 -0.357 7.105 1 94.38 86 THR B N 1
ATOM 1566 C CA . THR B 1 86 ? -11.117 0.28 7.207 1 94.38 86 THR B CA 1
ATOM 1567 C C . THR B 1 86 ? -12.172 -0.727 7.652 1 94.38 86 THR B C 1
ATOM 1569 O O . THR B 1 86 ? -13.328 -0.357 7.898 1 94.38 86 THR B O 1
ATOM 1572 N N . ASP B 1 87 ? -11.836 -1.98 7.703 1 91.88 87 ASP B N 1
ATOM 1573 C CA . ASP B 1 87 ? -12.758 -3.062 8.023 1 91.88 87 ASP B CA 1
ATOM 1574 C C . ASP B 1 87 ? -13.898 -3.137 7.004 1 91.88 87 ASP B C 1
ATOM 1576 O O . ASP B 1 87 ? -15.016 -3.512 7.344 1 91.88 87 ASP B O 1
ATOM 1580 N N . THR B 1 88 ? -13.625 -2.566 5.82 1 92.31 88 THR B N 1
ATOM 1581 C CA . THR B 1 88 ? -14.578 -2.693 4.723 1 92.31 88 THR B CA 1
ATOM 1582 C C . THR B 1 88 ? -14.398 -4.027 4.004 1 92.31 88 THR B C 1
ATOM 1584 O O . THR B 1 88 ? -13.273 -4.461 3.754 1 92.31 88 THR B O 1
ATOM 1587 N N . PRO B 1 89 ? -15.539 -4.668 3.672 1 93.19 89 PRO B N 1
ATOM 1588 C CA . PRO B 1 89 ? -15.406 -5.945 2.963 1 93.19 89 PRO B CA 1
ATOM 1589 C C . PRO B 1 89 ? -14.625 -5.82 1.657 1 93.19 89 PRO B C 1
ATOM 1591 O O . PRO B 1 89 ? -14.773 -4.824 0.94 1 93.19 89 PRO B O 1
ATOM 1594 N N . SER B 1 90 ? -13.828 -6.777 1.448 1 93.75 90 SER B N 1
ATOM 1595 C CA . SER B 1 90 ? -13.031 -6.797 0.226 1 93.75 90 SER B CA 1
ATOM 1596 C C . SER B 1 90 ? -13.875 -7.203 -0.977 1 93.75 90 SER B C 1
ATOM 1598 O O . SER B 1 90 ? -14.906 -7.867 -0.824 1 93.75 90 SER B O 1
ATOM 1600 N N . ASP B 1 91 ? -13.414 -6.746 -2.15 1 93.31 91 ASP B N 1
ATOM 1601 C CA . ASP B 1 91 ? -14.062 -7.109 -3.406 1 93.31 91 ASP B CA 1
ATOM 1602 C C . ASP B 1 91 ? -13.703 -8.539 -3.814 1 93.31 91 ASP B C 1
ATOM 1604 O O . ASP B 1 91 ? -12.602 -8.789 -4.293 1 93.31 91 ASP B O 1
ATOM 1608 N N . MET B 1 92 ? -14.648 -9.43 -3.801 1 92.75 92 MET B N 1
ATOM 1609 C CA . MET B 1 92 ? -14.398 -10.852 -4.031 1 92.75 92 MET B CA 1
ATOM 1610 C C . MET B 1 92 ? -14.07 -11.117 -5.496 1 92.75 92 MET B C 1
ATOM 1612 O O . MET B 1 92 ? -13.461 -12.133 -5.828 1 92.75 92 MET B O 1
ATOM 1616 N N . ASN B 1 93 ? -14.594 -10.227 -6.391 1 95.38 93 ASN B N 1
ATOM 1617 C CA . ASN B 1 93 ? -14.219 -10.367 -7.789 1 95.38 93 ASN B CA 1
ATOM 1618 C C . ASN B 1 93 ? -12.711 -10.18 -7.984 1 95.38 93 ASN B C 1
ATOM 1620 O O . ASN B 1 93 ? -12.094 -10.883 -8.781 1 95.38 93 ASN B O 1
ATOM 1624 N N . GLN B 1 94 ? -12.156 -9.227 -7.305 1 96 94 GLN B N 1
ATOM 1625 C CA . GLN B 1 94 ? -10.711 -9.008 -7.359 1 96 94 GLN B CA 1
ATOM 1626 C C . GLN B 1 94 ? -9.953 -10.219 -6.82 1 96 94 GLN B C 1
ATOM 1628 O O . GLN B 1 94 ? -8.875 -10.555 -7.316 1 96 94 GLN B O 1
ATOM 1633 N N . PHE B 1 95 ? -10.5 -10.867 -5.785 1 97.94 95 PHE B N 1
ATOM 1634 C CA . PHE B 1 95 ? -9.875 -12.055 -5.223 1 97.94 95 PHE B CA 1
ATOM 1635 C C . PHE B 1 95 ? -9.836 -13.18 -6.246 1 97.94 95 PHE B C 1
ATOM 1637 O O . PHE B 1 95 ? -8.812 -13.844 -6.418 1 97.94 95 PHE B O 1
ATOM 1644 N N . ASP B 1 96 ? -10.938 -13.359 -6.891 1 97.44 96 ASP B N 1
ATOM 1645 C CA . ASP B 1 96 ? -11.016 -14.406 -7.902 1 97.44 96 ASP B CA 1
ATOM 1646 C C . ASP B 1 96 ? -9.992 -14.164 -9.016 1 97.44 96 ASP B C 1
ATOM 1648 O O . ASP B 1 96 ? -9.312 -15.102 -9.453 1 97.44 96 ASP B O 1
ATOM 1652 N N . GLU B 1 97 ? -9.898 -12.938 -9.5 1 97.56 97 GLU B N 1
ATOM 1653 C CA . GLU B 1 97 ? -8.914 -12.578 -10.516 1 97.56 97 GLU B CA 1
ATOM 1654 C C . GLU B 1 97 ? -7.492 -12.844 -10.016 1 97.56 97 GLU B C 1
ATOM 1656 O O . GLU B 1 97 ? -6.633 -13.281 -10.781 1 97.56 97 GLU B O 1
ATOM 1661 N N . PHE B 1 98 ? -7.293 -12.594 -8.781 1 98.31 98 PHE B N 1
ATOM 1662 C CA . PHE B 1 98 ? -6.008 -12.82 -8.133 1 98.31 98 PHE B CA 1
ATOM 1663 C C . PHE B 1 98 ? -5.664 -14.305 -8.125 1 98.31 98 PHE B C 1
ATOM 1665 O O . PHE B 1 98 ? -4.559 -14.695 -8.516 1 98.31 98 PHE B O 1
ATOM 1672 N N . LEU B 1 99 ? -6.57 -15.141 -7.762 1 98.25 99 LEU B N 1
ATOM 1673 C CA . LEU B 1 99 ? -6.336 -16.578 -7.746 1 98.25 99 LEU B CA 1
ATOM 1674 C C . LEU B 1 99 ? -6.051 -17.094 -9.148 1 98.25 99 LEU B C 1
ATOM 1676 O O . LEU B 1 99 ? -5.129 -17.906 -9.352 1 98.25 99 LEU B O 1
ATOM 1680 N N . GLU B 1 100 ? -6.859 -16.625 -10.086 1 97.38 100 GLU B N 1
ATOM 1681 C CA . GLU B 1 100 ? -6.637 -17.031 -11.469 1 97.38 100 GLU B CA 1
ATOM 1682 C C . GLU B 1 100 ? -5.234 -16.641 -11.938 1 97.38 100 GLU B C 1
ATOM 1684 O O . GLU B 1 100 ? -4.566 -17.406 -12.617 1 97.38 100 GLU B O 1
ATOM 1689 N N . TYR B 1 101 ? -4.852 -15.477 -11.57 1 97.06 101 TYR B N 1
ATOM 1690 C CA . TYR B 1 101 ? -3.535 -14.969 -11.945 1 97.06 101 TYR B CA 1
ATOM 1691 C C . TYR B 1 101 ? -2.43 -15.82 -11.336 1 97.06 101 TYR B C 1
ATOM 1693 O O . TYR B 1 101 ? -1.436 -16.125 -12 1 97.06 101 TYR B O 1
ATOM 1701 N N . LEU B 1 102 ? -2.58 -16.234 -10.078 1 96.88 102 LEU B N 1
ATOM 1702 C CA . LEU B 1 102 ? -1.561 -17.047 -9.414 1 96.88 102 LEU B CA 1
ATOM 1703 C C . LEU B 1 102 ? -1.415 -18.391 -10.102 1 96.88 102 LEU B C 1
ATOM 1705 O O . LEU B 1 102 ? -0.305 -18.922 -10.219 1 96.88 102 LEU B O 1
ATOM 1709 N N . VAL B 1 103 ? -2.486 -18.859 -10.547 1 95.69 103 VAL B N 1
ATOM 1710 C CA . VAL B 1 103 ? -2.436 -20.109 -11.297 1 95.69 103 VAL B CA 1
ATOM 1711 C C . VAL B 1 103 ? -1.701 -19.891 -12.617 1 95.69 103 VAL B C 1
ATOM 1713 O O . VAL B 1 103 ? -0.826 -20.672 -12.992 1 95.69 103 VAL B O 1
ATOM 1716 N N . ALA B 1 104 ? -2.012 -18.828 -13.305 1 93.94 104 ALA B N 1
ATOM 1717 C CA . ALA B 1 104 ? -1.397 -18.516 -14.594 1 93.94 104 ALA B CA 1
ATOM 1718 C C . ALA B 1 104 ? 0.109 -18.328 -14.453 1 93.94 104 ALA B C 1
ATOM 1720 O O . ALA B 1 104 ? 0.88 -18.703 -15.328 1 93.94 104 ALA B O 1
ATOM 1721 N N . VAL B 1 105 ? 0.535 -17.734 -13.352 1 93.38 105 VAL B N 1
ATOM 1722 C CA . VAL B 1 105 ? 1.945 -17.469 -13.102 1 93.38 105 VAL B CA 1
ATOM 1723 C C . VAL B 1 105 ? 2.664 -18.75 -12.703 1 93.38 105 VAL B C 1
ATOM 1725 O O . VAL B 1 105 ? 3.883 -18.859 -12.852 1 93.38 105 VAL B O 1
ATOM 1728 N N . GLY B 1 106 ? 1.891 -19.688 -12.109 1 92.81 106 GLY B N 1
ATOM 1729 C CA . GLY B 1 106 ? 2.488 -20.984 -11.805 1 92.81 106 GLY B CA 1
ATOM 1730 C C . GLY B 1 106 ? 2.645 -21.234 -10.32 1 92.81 106 GLY B C 1
ATOM 1731 O O . GLY B 1 106 ? 3.447 -22.078 -9.906 1 92.81 106 GLY B O 1
ATOM 1732 N N . PHE B 1 107 ? 1.972 -20.453 -9.516 1 94.19 107 PHE B N 1
ATOM 1733 C CA . PHE B 1 107 ? 2.02 -20.672 -8.078 1 94.19 107 PHE B CA 1
ATOM 1734 C C . PHE B 1 107 ? 1.347 -21.984 -7.707 1 94.19 107 PHE B C 1
ATOM 1736 O O . PHE B 1 107 ? 1.648 -22.578 -6.668 1 94.19 107 PHE B O 1
ATOM 1743 N N . ALA B 1 108 ? 0.427 -22.406 -8.5 1 94.06 108 ALA B N 1
ATOM 1744 C CA . ALA B 1 108 ? -0.312 -23.641 -8.336 1 94.06 108 ALA B CA 1
ATOM 1745 C C . ALA B 1 108 ? -0.898 -24.109 -9.664 1 94.06 108 ALA B C 1
ATOM 1747 O O . ALA B 1 108 ? -0.994 -23.344 -10.617 1 94.06 108 ALA B O 1
ATOM 1748 N N . ASP B 1 109 ? -1.239 -25.328 -9.711 1 94.06 109 ASP B N 1
ATOM 1749 C CA . ASP B 1 109 ? -1.843 -25.875 -10.922 1 94.06 109 ASP B CA 1
ATOM 1750 C C . ASP B 1 109 ? -3.305 -25.453 -11.039 1 94.06 109 ASP B C 1
ATOM 1752 O O . ASP B 1 109 ? -3.836 -25.344 -12.148 1 94.06 109 ASP B O 1
ATOM 1756 N N . GLU B 1 110 ? -3.984 -25.297 -9.875 1 95.81 110 GLU B N 1
ATOM 1757 C CA . GLU B 1 110 ? -5.387 -24.891 -9.836 1 95.81 110 GLU B CA 1
ATOM 1758 C C . GLU B 1 110 ? -5.676 -24 -8.633 1 95.81 110 GLU B C 1
ATOM 1760 O O . GLU B 1 110 ? -4.895 -23.969 -7.684 1 95.81 110 GLU B O 1
ATOM 1765 N N . LYS B 1 111 ? -6.77 -23.266 -8.672 1 94.88 111 LYS B N 1
ATOM 1766 C CA . LYS B 1 111 ? -7.137 -22.297 -7.645 1 94.88 111 LYS B CA 1
ATOM 1767 C C . LYS B 1 111 ? -7.301 -22.969 -6.285 1 94.88 111 LYS B C 1
ATOM 1769 O O . LYS B 1 111 ? -6.895 -22.422 -5.262 1 94.88 111 LYS B O 1
ATOM 1774 N N . ALA B 1 112 ? -7.914 -24.109 -6.254 1 93.75 112 ALA B N 1
ATOM 1775 C CA . ALA B 1 112 ? -8.234 -24.812 -5.016 1 93.75 112 ALA B CA 1
ATOM 1776 C C . ALA B 1 112 ? -6.973 -25.109 -4.211 1 93.75 112 ALA B C 1
ATOM 1778 O O . ALA B 1 112 ? -7.012 -25.172 -2.979 1 93.75 112 ALA B O 1
ATOM 1779 N N . ALA B 1 113 ? -5.879 -25.203 -4.871 1 94.88 113 ALA B N 1
ATOM 1780 C CA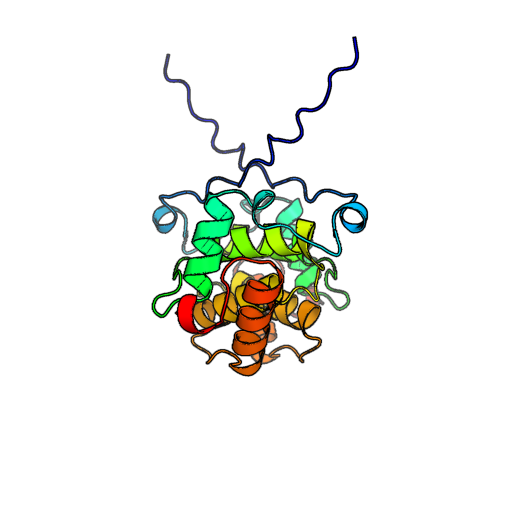 . ALA B 1 113 ? -4.613 -25.531 -4.219 1 94.88 113 ALA B CA 1
ATOM 1781 C C . ALA B 1 113 ? -4.031 -24.312 -3.502 1 94.88 113 ALA B C 1
ATOM 1783 O O . ALA B 1 113 ? -3.08 -24.453 -2.727 1 94.88 113 ALA B O 1
ATOM 1784 N N . LEU B 1 114 ? -4.555 -23.188 -3.76 1 94.62 114 LEU B N 1
ATOM 1785 C CA . LEU B 1 114 ? -4.055 -21.953 -3.158 1 94.62 114 LEU B CA 1
ATOM 1786 C C . LEU B 1 114 ? -4.75 -21.672 -1.829 1 94.62 114 LEU B C 1
ATOM 1788 O O . LEU B 1 114 ? -4.254 -20.891 -1.015 1 94.62 114 LEU B O 1
ATOM 1792 N N . ARG B 1 115 ? -5.879 -22.281 -1.586 1 89.31 115 ARG B N 1
ATOM 1793 C CA . ARG B 1 115 ? -6.703 -22.016 -0.414 1 89.31 115 ARG B CA 1
ATOM 1794 C C . ARG B 1 115 ? -6.574 -23.125 0.617 1 89.31 115 ARG B C 1
ATOM 1796 O O . ARG B 1 115 ? -6.312 -24.281 0.262 1 89.31 115 ARG B O 1
#

Secondary structure (DSSP, 8-state):
------TT--------S-HHHH--SS--GGGS-HHHHHHHHHHHSSS----HHHHHHHHHHHHHHTTGGG-HHHHHHHHHHHHHHH-PPP-HHHHHHHHHHHHHHTS-SSGGGG-/------TT--------S-HHHH--SS--GGGS-HHHHHHHHHHHSSS----HHHHHHHHHHHHHHTTGGG-HHHHHHHHHHHHHHH-PPP-HHHHHHHHHHHHHHTS-SSGGGG-

Organism: NCBI:txid1604004

Solvent-accessible surface area (backbone atoms only — not comparable to full-atom values): 12839 Å² total; per-residue (Å²): 136,77,83,70,75,68,82,73,72,68,65,73,61,76,68,67,83,65,38,75,76,38,35,35,86,75,55,48,56,87,73,47,52,67,71,48,48,51,51,52,46,28,62,52,29,90,69,44,79,83,50,57,65,63,40,48,52,43,23,50,50,30,30,42,41,24,58,26,54,71,15,40,63,19,42,36,31,41,42,49,41,42,21,71,38,66,72,44,85,64,64,63,68,48,48,51,49,24,41,54,47,38,29,75,40,53,79,32,92,44,58,74,74,47,83,137,78,82,71,77,68,82,72,73,67,63,71,62,74,71,67,82,65,37,75,78,39,36,36,88,75,54,48,55,86,74,46,51,67,70,49,47,51,53,51,46,29,61,54,29,90,69,44,79,84,50,57,64,64,40,47,50,43,22,51,50,31,30,42,41,24,55,26,54,69,15,41,62,19,41,36,30,41,41,50,42,40,21,70,35,67,71,44,85,64,64,62,68,49,47,52,50,23,41,53,46,39,28,75,40,54,77,33,95,44,58,73,74,47,83

pLDDT: mean 82.28, std 24.65, range [20.72, 98.56]

Foldseek 3Di:
DDPPPPPPPPPPPPLPPVLVVQQDAAAAPVNDDPLLLVLLLLLLDPHHDLDLVSLVVNLSVCLRRHNHPVRLSNVSSVQVSCCSVPVDDGDVVSSVVSLVVCCRNPSDVHSVVSD/DDPPPPPPPPPPPPLPPVLVVQQDAAAAPVNDDPLLLVLLLLLLDPHHDLDLVSLVVNLSVCLRRHNHPVRLSNVSSVQVSCCSVPVDDGDVVSSVVSLVVCCRNPSDVHSVVSD

Nearest PDB structures (foldseek):
  2b8i-assembly1_A  TM=3.739E-01  e=4.211E+00  Vibrio vulnificus
  2b8i-assembly1_A  TM=3.740E-01  e=4.211E+00  Vibrio vulnificus